Protein AF-A0A1V1P6T3-F1 (afdb_monomer_lite)

Structure (mmCIF, N/CA/C/O backbone):
data_AF-A0A1V1P6T3-F1
#
_entry.id   AF-A0A1V1P6T3-F1
#
loop_
_atom_site.group_PDB
_atom_site.id
_atom_site.type_symbol
_atom_site.label_atom_id
_atom_site.label_alt_id
_atom_site.label_comp_id
_atom_site.label_asym_id
_atom_site.label_entity_id
_atom_site.label_seq_id
_atom_site.pdbx_PDB_ins_code
_atom_site.Cartn_x
_atom_site.Cartn_y
_atom_site.Cartn_z
_atom_site.occupancy
_atom_site.B_iso_or_equiv
_atom_site.auth_seq_id
_atom_site.auth_comp_id
_atom_site.auth_asym_id
_atom_site.auth_atom_id
_a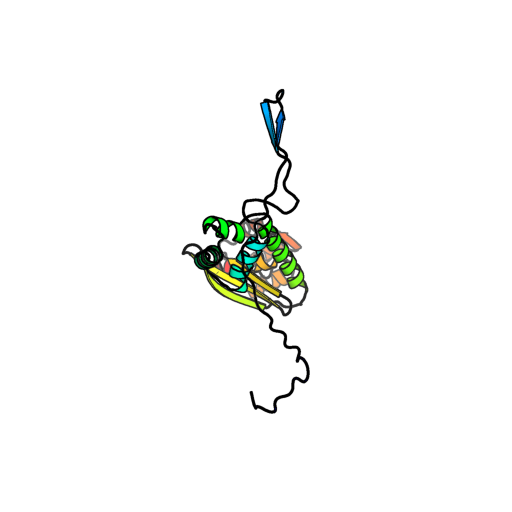tom_site.pdbx_PDB_model_num
ATOM 1 N N . MET A 1 1 ? -56.885 -8.316 15.234 1.00 77.00 1 MET A N 1
ATOM 2 C CA . MET A 1 1 ? -57.079 -9.577 14.488 1.00 77.00 1 MET A CA 1
ATOM 3 C C . MET A 1 1 ? -58.570 -9.850 14.390 1.00 77.00 1 MET A C 1
ATOM 5 O O . MET A 1 1 ? -59.298 -9.306 15.219 1.00 77.00 1 MET A O 1
ATOM 9 N N . PRO A 1 2 ? -59.026 -10.623 13.394 1.00 93.06 2 PRO A N 1
ATOM 10 C CA . PRO A 1 2 ? -60.386 -11.159 13.373 1.00 93.06 2 PRO A CA 1
ATOM 11 C C . PRO A 1 2 ? -60.723 -11.869 14.693 1.00 93.06 2 PRO A C 1
ATOM 13 O O . PRO A 1 2 ? -59.826 -12.407 15.344 1.00 93.06 2 PRO A O 1
ATOM 16 N N . ALA A 1 3 ? -61.988 -11.830 15.113 1.00 92.12 3 ALA A N 1
ATOM 17 C CA . ALA A 1 3 ? -62.416 -12.402 16.395 1.00 92.12 3 ALA A CA 1
ATOM 18 C C . ALA A 1 3 ? -62.347 -13.942 16.426 1.00 92.12 3 ALA A C 1
ATOM 20 O O . ALA A 1 3 ? -62.298 -14.533 17.498 1.00 92.12 3 ALA A O 1
ATOM 21 N N . ASP A 1 4 ? -62.326 -14.566 15.253 1.00 93.69 4 ASP A N 1
ATOM 22 C CA . ASP A 1 4 ? -62.206 -16.002 14.995 1.00 93.69 4 ASP A CA 1
ATOM 23 C C . ASP A 1 4 ? -60.754 -16.454 14.755 1.00 93.69 4 ASP A C 1
ATOM 25 O O . ASP A 1 4 ? -60.510 -17.603 14.393 1.00 93.69 4 ASP A O 1
ATOM 29 N N . ALA A 1 5 ? -59.771 -15.565 14.931 1.00 92.38 5 ALA A N 1
ATOM 30 C CA . ALA A 1 5 ? -58.372 -15.922 14.750 1.00 92.38 5 ALA A CA 1
ATOM 31 C C . ALA A 1 5 ? -57.899 -16.886 15.852 1.00 92.38 5 ALA A C 1
ATOM 33 O O . ALA A 1 5 ? -57.745 -16.500 17.012 1.00 92.38 5 ALA A O 1
ATOM 34 N N . GLU A 1 6 ? -57.603 -18.126 15.465 1.00 93.31 6 GLU A N 1
ATOM 35 C CA . GLU A 1 6 ? -57.012 -19.139 16.339 1.00 93.31 6 GLU A CA 1
ATOM 36 C C . GLU A 1 6 ? -55.484 -19.169 16.209 1.00 93.31 6 GLU A C 1
ATOM 38 O O . GLU A 1 6 ? -54.914 -19.079 15.117 1.00 93.31 6 GLU A O 1
ATOM 43 N N . PHE A 1 7 ? -54.798 -19.322 17.341 1.00 93.62 7 PHE A N 1
ATOM 44 C CA . PHE A 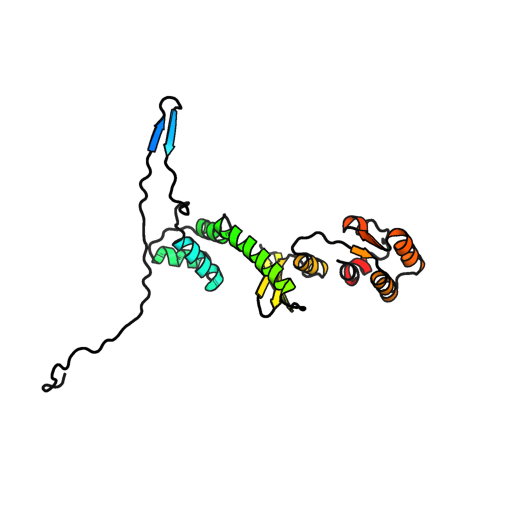1 7 ? -53.351 -19.502 17.361 1.00 93.62 7 PHE A CA 1
ATOM 45 C C . PHE A 1 7 ? -52.966 -20.831 16.688 1.00 93.62 7 PHE A C 1
ATOM 47 O O . PHE A 1 7 ? -53.381 -21.897 17.137 1.00 93.62 7 PHE A O 1
ATOM 54 N N . LYS A 1 8 ? -52.139 -20.774 15.633 1.00 94.69 8 LYS A N 1
ATOM 55 C CA . LYS A 1 8 ? -51.713 -21.948 14.842 1.00 94.69 8 LYS A CA 1
ATOM 56 C C . LYS A 1 8 ? -50.218 -22.280 14.925 1.00 94.69 8 LYS A C 1
ATOM 58 O O . LYS A 1 8 ? -49.721 -23.075 14.131 1.00 94.69 8 LYS A O 1
ATOM 63 N N . GLY A 1 9 ? -49.515 -21.690 15.889 1.00 94.44 9 GLY A N 1
ATOM 64 C CA . GLY A 1 9 ? -48.072 -21.835 16.063 1.00 94.44 9 GLY A CA 1
ATOM 65 C C . GLY A 1 9 ? -47.295 -20.589 15.647 1.00 94.44 9 GLY A C 1
ATOM 66 O O . GLY A 1 9 ? -47.860 -19.512 15.456 1.00 94.44 9 GLY A O 1
ATOM 67 N N . HIS A 1 10 ? -45.980 -20.745 15.533 1.00 94.69 10 HIS A N 1
ATOM 68 C CA . HIS A 1 10 ? -45.068 -19.676 15.145 1.00 94.69 10 HIS A CA 1
ATOM 69 C C . HIS A 1 10 ? -44.542 -19.915 13.733 1.00 94.69 10 HIS A C 1
ATOM 71 O O . HIS A 1 10 ? -44.289 -21.051 13.340 1.00 94.69 10 HIS A O 1
ATOM 77 N N . GLN A 1 11 ? -44.356 -18.829 12.990 1.00 95.06 11 GLN A N 1
ATOM 78 C CA . GLN A 1 11 ? -43.588 -18.834 11.756 1.00 95.06 11 GLN A CA 1
ATOM 79 C C . GLN A 1 11 ? -42.194 -18.293 12.068 1.00 95.06 11 GLN A C 1
ATOM 81 O O . GLN A 1 11 ? -42.067 -17.207 12.635 1.00 95.06 11 GLN A O 1
ATOM 86 N N . GLU A 1 12 ? -41.157 -19.043 11.706 1.00 95.12 12 GLU A N 1
ATOM 87 C CA . GLU A 1 12 ? -39.783 -18.560 11.809 1.00 95.12 12 GLU A CA 1
ATOM 88 C C . GLU A 1 12 ? -39.550 -17.426 10.803 1.00 95.12 12 GLU A C 1
ATOM 90 O O . GLU A 1 12 ? -39.915 -17.524 9.629 1.00 95.12 12 GLU A O 1
ATOM 95 N N . TYR A 1 13 ? -38.940 -16.341 11.272 1.00 95.81 13 TYR A N 1
ATOM 96 C CA . TYR A 1 13 ? -38.538 -15.211 10.446 1.00 95.81 13 TYR A CA 1
ATOM 97 C C . TYR A 1 13 ? -37.209 -14.673 10.973 1.00 95.81 13 TYR A C 1
ATOM 99 O O . TYR A 1 13 ? -37.108 -14.291 12.139 1.00 95.81 13 TYR A O 1
ATOM 107 N N . VAL A 1 14 ? -36.182 -14.681 10.124 1.00 96.31 14 VAL A N 1
ATOM 108 C CA . VAL A 1 14 ? -34.818 -14.281 10.490 1.00 96.31 14 VAL A CA 1
ATOM 109 C C . VAL A 1 14 ? -34.493 -12.947 9.830 1.00 96.31 14 VAL A C 1
ATOM 111 O O . VAL A 1 14 ? -34.656 -12.794 8.622 1.00 96.31 14 VAL A O 1
ATOM 114 N N . VAL A 1 15 ? -34.004 -11.995 10.626 1.00 96.88 15 VAL A N 1
ATOM 115 C CA . VAL A 1 15 ? -33.491 -10.698 10.161 1.00 96.88 15 VAL A CA 1
ATOM 116 C C . VAL A 1 15 ? -32.002 -10.624 10.477 1.00 96.88 15 VAL A C 1
ATOM 118 O O . VAL A 1 15 ? -31.588 -10.952 11.589 1.00 96.88 15 VAL A O 1
ATOM 121 N N . GLN A 1 16 ? -31.199 -10.205 9.499 1.00 97.19 16 GLN A N 1
ATOM 122 C CA . GLN A 1 16 ? -29.765 -9.987 9.663 1.00 97.19 16 GLN A CA 1
ATOM 123 C C . GLN A 1 16 ? -29.479 -8.490 9.807 1.00 97.19 16 GLN A C 1
ATOM 125 O O . GLN A 1 16 ? -29.804 -7.713 8.915 1.00 97.19 16 GLN A O 1
ATOM 130 N N . GLU A 1 17 ? -28.822 -8.112 10.903 1.00 96.94 17 GLU A N 1
ATOM 131 C CA . GLU A 1 17 ? -28.459 -6.730 11.240 1.00 96.94 17 GLU A CA 1
ATOM 132 C C . GLU A 1 17 ? -26.941 -6.578 11.425 1.00 96.94 17 GLU A C 1
ATOM 134 O O . GLU A 1 17 ? -26.221 -7.562 11.623 1.00 96.94 17 GLU A O 1
ATOM 139 N N . ILE A 1 18 ? -26.451 -5.335 11.403 1.00 94.00 18 ILE A N 1
ATOM 140 C CA . ILE A 1 18 ? -25.062 -4.990 11.735 1.00 94.00 18 ILE A CA 1
ATOM 141 C C . ILE A 1 18 ? -24.994 -4.294 13.097 1.00 94.00 18 ILE A C 1
ATOM 143 O O . ILE A 1 18 ? -25.714 -3.335 13.360 1.00 94.00 18 ILE A O 1
ATOM 147 N N . ILE A 1 19 ? -24.094 -4.756 13.968 1.00 93.88 19 ILE A N 1
ATOM 148 C CA . ILE A 1 19 ? -23.829 -4.122 15.264 1.00 93.88 19 ILE A CA 1
ATOM 149 C C . ILE A 1 19 ? -22.446 -3.485 15.213 1.00 93.88 19 ILE A C 1
ATOM 151 O O . ILE A 1 19 ? -21.442 -4.182 15.077 1.00 93.88 19 ILE A O 1
ATOM 155 N N . ILE A 1 20 ? -22.395 -2.164 15.376 1.00 92.19 20 ILE A N 1
ATOM 156 C CA . ILE A 1 20 ? -21.147 -1.410 15.485 1.00 92.19 20 ILE A CA 1
ATOM 157 C C . ILE A 1 20 ? -21.079 -0.823 16.891 1.00 92.19 20 ILE A C 1
ATOM 159 O O . ILE A 1 20 ? -21.890 0.022 17.262 1.00 92.19 20 ILE A O 1
ATOM 163 N N . LYS A 1 21 ? -20.127 -1.304 17.689 1.00 91.44 21 LYS A N 1
ATOM 164 C CA . LYS A 1 21 ? -19.892 -0.850 19.062 1.00 91.44 21 LYS A CA 1
ATOM 165 C C . LYS A 1 21 ? -18.414 -0.952 19.409 1.00 91.44 21 LYS A C 1
ATOM 167 O O . LYS A 1 21 ? -17.680 -1.726 18.794 1.00 91.44 21 LYS A O 1
ATOM 172 N N . THR A 1 22 ? -17.995 -0.204 20.417 1.00 92.75 22 THR A N 1
ATOM 173 C CA . THR A 1 22 ? -16.674 -0.365 21.025 1.00 92.75 22 THR A CA 1
ATOM 174 C C . THR A 1 22 ? -16.578 -1.669 21.808 1.00 92.75 22 THR A C 1
ATOM 176 O O . THR A 1 22 ? -17.547 -2.125 22.417 1.00 92.75 22 THR A O 1
ATOM 179 N N . ASP A 1 23 ? -15.380 -2.248 21.811 1.00 92.81 23 ASP A N 1
ATOM 180 C CA . ASP A 1 23 ? -15.015 -3.395 22.637 1.00 92.81 23 ASP A CA 1
ATOM 181 C C . ASP A 1 23 ? -13.629 -3.142 23.242 1.00 92.81 23 ASP A C 1
ATOM 183 O O . ASP A 1 23 ? -12.628 -3.063 22.528 1.00 92.81 23 ASP A O 1
ATOM 187 N N . ASN A 1 24 ? -13.587 -2.912 24.556 1.00 92.50 24 ASN A N 1
ATOM 188 C CA . ASN A 1 24 ? -12.382 -2.499 25.269 1.00 92.50 24 ASN A CA 1
ATOM 189 C C . ASN A 1 24 ? -11.885 -3.637 26.158 1.00 92.50 24 ASN A C 1
ATOM 191 O O . ASN A 1 24 ? -12.545 -4.013 27.126 1.00 92.50 24 ASN A O 1
ATOM 195 N N . VAL A 1 25 ? -10.675 -4.124 25.881 1.00 92.19 25 VAL A N 1
ATOM 196 C CA . VAL A 1 25 ? -10.018 -5.164 26.681 1.00 92.19 25 VAL A CA 1
ATOM 197 C C . VAL A 1 25 ? -8.949 -4.532 27.567 1.00 92.19 25 VAL A C 1
ATOM 199 O O . VAL A 1 25 ? -8.010 -3.900 27.081 1.00 92.19 25 VAL A O 1
ATOM 202 N N . LYS A 1 26 ? -9.076 -4.715 28.885 1.00 93.44 26 LYS A N 1
ATOM 203 C CA . LYS A 1 26 ? -8.084 -4.252 29.861 1.00 93.44 26 LYS A CA 1
ATOM 204 C C . LYS A 1 26 ? -7.056 -5.347 30.127 1.00 93.44 26 LYS A C 1
ATOM 206 O O . LYS A 1 26 ? -7.372 -6.351 30.756 1.00 93.44 26 LYS A O 1
ATOM 211 N N . TYR A 1 27 ? -5.817 -5.119 29.703 1.00 91.88 27 TYR A N 1
ATOM 212 C CA . TYR A 1 27 ? -4.695 -6.011 29.994 1.00 91.88 27 TYR A CA 1
ATOM 213 C C . TYR A 1 27 ? -4.026 -5.608 31.310 1.00 91.88 27 TYR A C 1
ATOM 215 O O . TYR A 1 27 ? -3.601 -4.463 31.475 1.00 91.88 27 TYR A O 1
ATOM 223 N N . LEU A 1 28 ? -3.927 -6.550 32.247 1.00 94.12 28 LEU A N 1
ATOM 224 C CA . LE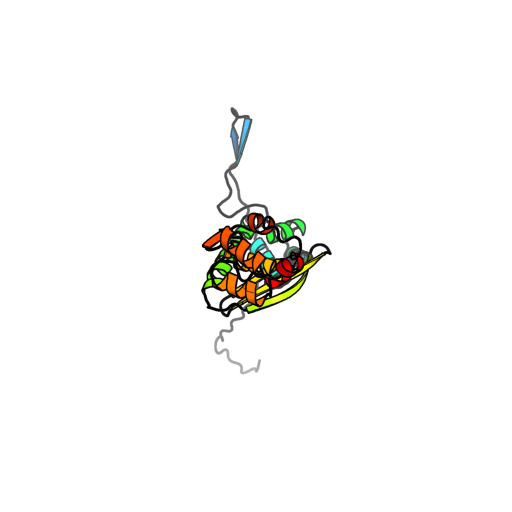U A 1 28 ? -3.136 -6.394 33.464 1.00 94.12 28 LEU A CA 1
ATOM 225 C C . LEU A 1 28 ? -1.761 -7.007 33.217 1.00 94.12 28 LEU A C 1
ATOM 227 O O . LEU A 1 28 ? -1.660 -8.176 32.856 1.00 94.12 28 LEU A O 1
ATOM 231 N N . ARG A 1 29 ? -0.714 -6.200 33.377 1.00 94.19 29 ARG A N 1
ATOM 232 C CA . ARG A 1 29 ? 0.674 -6.614 33.166 1.00 94.19 29 ARG A CA 1
ATOM 233 C C . ARG A 1 29 ? 1.369 -6.687 34.512 1.00 94.19 29 ARG A C 1
ATOM 235 O O . ARG A 1 29 ? 1.210 -5.783 35.332 1.00 94.19 29 ARG A O 1
ATOM 242 N N . GLU A 1 30 ? 2.140 -7.743 34.722 1.00 95.50 30 GLU A N 1
ATOM 243 C CA . GLU A 1 30 ? 2.983 -7.852 35.905 1.00 95.50 30 GLU A CA 1
ATOM 244 C C . GLU A 1 30 ? 4.099 -6.806 35.833 1.00 95.50 30 GLU A C 1
ATOM 246 O O . GLU A 1 30 ? 4.706 -6.582 34.780 1.00 95.50 30 GLU A O 1
ATOM 251 N N . VAL A 1 31 ? 4.333 -6.132 36.957 1.00 96.56 31 VAL A N 1
ATOM 252 C CA . VAL A 1 31 ? 5.341 -5.083 37.100 1.00 96.56 31 VAL A CA 1
ATOM 253 C C . VAL A 1 31 ? 6.268 -5.483 38.236 1.00 96.56 31 VAL A C 1
ATOM 255 O O . VAL A 1 31 ? 5.829 -5.642 39.373 1.00 96.56 31 VAL A O 1
ATOM 258 N N . TYR A 1 32 ? 7.553 -5.615 37.931 1.00 96.06 32 TYR A N 1
ATOM 259 C CA . TYR A 1 32 ? 8.587 -5.998 38.882 1.00 96.06 32 TYR A CA 1
ATOM 260 C C . TYR A 1 32 ? 9.593 -4.867 39.047 1.00 96.06 32 TYR A C 1
ATOM 262 O O . TYR A 1 32 ? 10.061 -4.291 38.067 1.00 96.06 32 TYR A O 1
ATOM 270 N N . TRP A 1 33 ? 9.965 -4.560 40.286 1.00 96.69 33 TRP A N 1
ATOM 271 C CA . TRP A 1 33 ? 11.044 -3.622 40.585 1.00 96.69 33 TRP A CA 1
ATOM 272 C C . TRP A 1 33 ? 12.314 -4.382 40.968 1.00 96.69 33 TRP A C 1
ATOM 274 O O . TRP A 1 33 ? 12.302 -5.186 41.899 1.00 96.69 33 TRP A O 1
ATOM 284 N N . SER A 1 34 ? 13.422 -4.100 40.284 1.00 96.56 34 SER A N 1
ATOM 285 C CA . SER A 1 34 ? 14.749 -4.592 40.652 1.00 96.56 34 SER A CA 1
ATOM 286 C C . SER A 1 34 ? 15.476 -3.542 41.487 1.00 96.56 34 SER A C 1
ATOM 288 O O . SER A 1 34 ? 15.881 -2.495 40.978 1.00 96.56 34 SER A O 1
ATOM 290 N N . TYR A 1 35 ? 15.664 -3.822 42.780 1.00 95.62 35 TYR A N 1
ATOM 291 C CA . TYR A 1 35 ? 16.394 -2.937 43.695 1.00 95.62 35 TYR A CA 1
ATOM 292 C C . TYR A 1 35 ? 17.883 -2.820 43.350 1.00 95.62 35 TYR A C 1
ATOM 294 O O . TYR A 1 35 ? 18.453 -1.738 43.487 1.00 95.62 35 TYR A O 1
ATOM 302 N N . SER A 1 36 ? 18.505 -3.911 42.897 1.00 96.25 36 SER A N 1
ATOM 303 C CA . SER A 1 36 ? 19.919 -3.936 42.508 1.00 96.25 36 SER A CA 1
ATOM 304 C C . SER A 1 36 ? 20.168 -3.128 41.237 1.00 96.25 36 SER A C 1
ATOM 306 O O . SER A 1 36 ? 21.124 -2.359 41.176 1.00 96.25 36 SER A O 1
ATOM 308 N N . GLU A 1 37 ? 19.285 -3.254 40.244 1.00 95.75 37 GLU A N 1
ATOM 309 C CA . GLU A 1 37 ? 19.422 -2.553 38.962 1.00 95.75 37 GLU A CA 1
ATOM 310 C C . GLU A 1 37 ? 18.777 -1.163 38.952 1.00 95.75 37 GLU A C 1
ATOM 312 O O . GLU A 1 37 ? 19.004 -0.392 38.020 1.00 95.75 37 GLU A O 1
ATOM 317 N N . LYS A 1 38 ? 17.990 -0.826 39.984 1.00 95.94 38 LYS A N 1
ATOM 318 C CA . LYS A 1 38 ? 17.185 0.403 40.079 1.00 95.94 38 LYS A CA 1
ATOM 319 C C . LYS A 1 38 ? 16.285 0.598 38.850 1.00 95.94 38 LYS A C 1
ATOM 321 O O . LYS A 1 38 ? 16.198 1.700 38.304 1.00 95.94 38 LYS A O 1
ATOM 326 N N . LYS A 1 39 ? 15.644 -0.485 38.397 1.00 97.56 39 LYS A N 1
ATOM 327 C CA . LYS A 1 39 ? 14.822 -0.527 37.177 1.00 97.56 39 LYS A CA 1
ATOM 328 C C . LYS A 1 39 ? 13.514 -1.285 37.379 1.00 97.56 39 LYS A C 1
ATOM 330 O O . LYS A 1 39 ? 13.456 -2.255 38.132 1.00 97.56 39 LYS A O 1
ATOM 335 N N . THR A 1 40 ? 12.494 -0.863 36.635 1.00 96.88 40 THR A N 1
ATOM 336 C CA . THR A 1 40 ? 11.200 -1.545 36.527 1.00 96.88 40 THR A CA 1
ATOM 337 C C . THR A 1 40 ? 11.176 -2.431 35.284 1.00 96.88 40 THR A C 1
ATOM 339 O O . THR A 1 40 ? 11.472 -1.957 34.189 1.00 96.88 40 THR A O 1
ATOM 342 N N . TYR A 1 41 ? 10.757 -3.682 35.442 1.00 96.19 41 TYR A N 1
ATOM 343 C CA . TYR A 1 41 ? 10.461 -4.620 34.362 1.00 96.19 41 TYR A CA 1
ATOM 344 C C . TYR A 1 41 ? 8.953 -4.781 34.266 1.00 96.19 41 TYR A C 1
ATOM 346 O O . TYR A 1 41 ? 8.275 -4.934 35.281 1.00 96.19 41 TYR A O 1
ATOM 354 N N . ILE A 1 42 ? 8.424 -4.734 33.050 1.00 95.62 42 ILE A N 1
ATOM 355 C CA . ILE A 1 42 ? 6.994 -4.878 32.795 1.00 95.62 42 ILE A CA 1
ATOM 356 C C . ILE A 1 42 ? 6.831 -6.034 31.818 1.00 95.62 42 ILE A C 1
ATOM 358 O O . ILE A 1 42 ? 7.423 -5.991 30.742 1.00 95.62 42 ILE A O 1
ATOM 362 N N . ALA A 1 43 ? 6.034 -7.038 32.187 1.00 94.31 43 ALA A N 1
ATOM 363 C CA . ALA A 1 43 ? 5.765 -8.204 31.346 1.00 94.31 43 ALA A CA 1
ATOM 364 C C . ALA A 1 43 ? 5.229 -7.790 29.968 1.00 94.31 43 ALA A C 1
ATOM 366 O O . ALA A 1 43 ? 4.501 -6.801 29.864 1.00 94.31 43 ALA A O 1
ATOM 367 N N . ASP A 1 44 ? 5.572 -8.519 28.911 1.00 92.06 44 ASP A N 1
ATOM 368 C CA . ASP A 1 44 ? 5.143 -8.189 27.551 1.00 92.06 44 ASP A CA 1
ATOM 369 C C . ASP A 1 44 ? 3.624 -8.324 27.358 1.00 92.06 44 ASP A C 1
ATOM 371 O O . ASP A 1 44 ? 2.920 -8.994 28.114 1.00 92.06 44 ASP A O 1
ATOM 375 N N . LEU A 1 45 ? 3.100 -7.640 26.339 1.00 90.62 45 LEU A N 1
ATOM 376 C CA . LEU A 1 45 ? 1.723 -7.847 25.889 1.00 90.62 45 LEU A CA 1
ATOM 377 C C . LEU A 1 45 ? 1.621 -9.148 25.072 1.00 90.62 45 LEU A C 1
ATOM 379 O O . LEU A 1 45 ? 2.619 -9.576 24.487 1.00 90.62 45 LEU A O 1
ATOM 383 N N . PRO A 1 46 ? 0.423 -9.761 24.972 1.00 88.44 46 PRO A N 1
ATOM 384 C CA . PRO A 1 46 ? 0.202 -10.880 24.065 1.00 88.44 46 PRO A CA 1
ATOM 385 C C . PRO A 1 46 ? 0.611 -10.549 22.625 1.00 88.44 46 PRO A C 1
ATOM 387 O O . PRO A 1 46 ? 0.499 -9.405 22.173 1.00 88.44 46 PRO A O 1
ATOM 390 N N . VAL A 1 47 ? 1.043 -11.574 21.887 1.00 85.31 47 VAL A N 1
ATOM 391 C CA . VAL A 1 47 ? 1.440 -11.443 20.479 1.00 85.31 47 VAL A CA 1
ATOM 392 C C . VAL A 1 47 ? 0.310 -10.796 19.668 1.00 85.31 47 VAL A C 1
ATOM 394 O O . VAL A 1 47 ? -0.854 -11.166 19.798 1.00 85.31 47 VAL A O 1
ATOM 397 N N . GLY A 1 48 ? 0.659 -9.810 18.839 1.00 80.31 48 GLY A N 1
ATOM 398 C CA . GLY A 1 48 ? -0.291 -9.063 18.006 1.00 80.31 48 GLY A CA 1
ATOM 399 C C . GLY A 1 48 ? -0.936 -7.848 18.685 1.00 80.31 48 GLY A C 1
ATOM 400 O O . GLY A 1 48 ? -1.539 -7.025 17.997 1.00 80.31 48 GLY A O 1
ATOM 401 N N . ILE A 1 49 ? -0.772 -7.666 20.001 1.00 85.69 49 ILE A N 1
ATOM 402 C CA . ILE A 1 49 ? -1.271 -6.483 20.714 1.00 85.69 49 ILE A CA 1
ATOM 403 C C . ILE A 1 49 ? -0.153 -5.447 20.834 1.00 85.69 49 ILE A C 1
ATOM 405 O O . ILE A 1 49 ? 0.799 -5.607 21.598 1.00 85.69 49 ILE A O 1
ATOM 409 N N . LYS A 1 50 ? -0.271 -4.358 20.070 1.00 83.25 50 LYS A N 1
ATOM 410 C CA . LYS A 1 50 ? 0.685 -3.244 20.068 1.00 83.25 50 LYS A CA 1
ATOM 411 C C . LYS A 1 50 ? -0.051 -1.907 20.015 1.00 83.25 50 LYS A C 1
ATOM 413 O O . LYS A 1 50 ? -0.924 -1.714 19.171 1.00 83.25 50 LYS A O 1
ATOM 418 N N . GLY A 1 51 ? 0.379 -0.963 20.850 1.00 86.19 51 GLY A N 1
ATOM 419 C CA . GLY A 1 51 ? -0.179 0.390 20.900 1.00 86.19 51 GLY A CA 1
ATOM 420 C C . GLY A 1 51 ? -1.558 0.465 21.562 1.00 86.19 51 GLY A C 1
ATOM 421 O O . GLY A 1 51 ? -1.962 -0.435 22.290 1.00 86.19 51 GLY A O 1
ATOM 422 N N . GLU A 1 52 ? -2.254 1.576 21.321 1.00 89.94 52 GLU A N 1
ATOM 423 C CA . GLU A 1 52 ? -3.539 1.911 21.959 1.00 89.94 52 GLU A CA 1
ATOM 424 C C . GLU A 1 52 ? -4.752 1.328 21.218 1.00 89.94 52 GLU A C 1
ATOM 426 O O . GLU A 1 52 ? -5.796 1.096 21.821 1.00 89.94 52 GLU A O 1
ATOM 431 N N . PHE A 1 53 ? -4.615 1.074 19.912 1.00 92.00 53 PHE A N 1
ATOM 432 C CA . PHE A 1 53 ? -5.695 0.595 19.049 1.00 92.00 53 PHE A CA 1
ATOM 433 C C . PHE A 1 53 ? -5.401 -0.821 18.558 1.00 92.00 53 PHE A C 1
ATOM 435 O O . PHE A 1 53 ? -4.388 -1.068 17.899 1.00 92.00 53 PHE A O 1
ATOM 442 N N . GLY A 1 54 ? -6.311 -1.743 18.875 1.00 90.75 54 GLY A N 1
ATOM 443 C CA . GLY A 1 54 ? -6.210 -3.148 18.489 1.00 90.75 54 GLY A CA 1
ATOM 444 C C . GLY A 1 54 ? -6.398 -3.398 16.984 1.00 90.75 54 GLY A C 1
ATOM 445 O O . GLY A 1 54 ? -6.782 -2.491 16.237 1.00 90.75 54 GLY A O 1
ATOM 446 N N . PRO A 1 55 ? -6.178 -4.647 16.530 1.00 89.56 55 PRO A N 1
ATOM 447 C CA . PRO A 1 55 ? -6.215 -5.016 15.113 1.00 89.56 55 PRO A CA 1
ATOM 448 C C . PRO A 1 55 ? -7.552 -4.685 14.439 1.00 89.56 55 PRO A C 1
ATOM 450 O O . PRO A 1 55 ? -7.549 -4.184 13.322 1.00 89.56 55 PRO A O 1
ATOM 453 N N . GLY A 1 56 ? -8.686 -4.846 15.131 1.00 91.88 56 GLY A N 1
ATOM 454 C CA . GLY A 1 56 ? -10.004 -4.529 14.567 1.00 91.88 56 GLY A CA 1
ATOM 455 C C . GLY A 1 56 ? -10.151 -3.067 14.130 1.00 91.88 56 GLY A C 1
ATOM 456 O O . GLY A 1 56 ? -10.672 -2.800 13.049 1.00 91.88 56 GLY A O 1
ATOM 457 N N . ILE A 1 57 ? -9.630 -2.116 14.916 1.00 93.94 57 ILE A N 1
ATOM 458 C CA . ILE A 1 57 ? -9.663 -0.688 14.556 1.00 93.94 57 ILE A CA 1
ATOM 459 C C . ILE A 1 57 ? -8.749 -0.410 13.368 1.00 93.94 57 ILE A C 1
ATOM 461 O O . ILE A 1 57 ? -9.136 0.312 12.450 1.00 93.94 57 ILE A O 1
ATOM 465 N N . LYS A 1 58 ? -7.558 -1.016 13.355 1.00 93.00 58 LYS A N 1
ATOM 466 C CA . LYS A 1 58 ? -6.606 -0.861 12.254 1.00 93.00 58 LYS A CA 1
ATOM 467 C C . LYS A 1 58 ? -7.173 -1.399 10.941 1.00 93.00 58 LYS A C 1
ATOM 469 O O . LYS A 1 58 ? -7.201 -0.671 9.953 1.00 93.00 58 LYS A O 1
ATOM 474 N N . SER A 1 59 ? -7.702 -2.622 10.947 1.00 92.62 59 SER A N 1
ATOM 475 C CA . SER A 1 59 ? -8.344 -3.235 9.780 1.00 92.62 59 SER A CA 1
ATOM 476 C C . SER A 1 59 ? -9.552 -2.425 9.312 1.00 92.62 59 SER A C 1
ATOM 478 O O . SER A 1 59 ? -9.701 -2.185 8.118 1.00 92.62 59 SER A O 1
ATOM 480 N N . MET A 1 60 ? -10.383 -1.934 10.236 1.00 95.31 60 MET A N 1
ATOM 481 C CA . MET A 1 60 ? -11.530 -1.090 9.897 1.00 95.31 60 MET A CA 1
ATOM 482 C C . MET A 1 60 ? -11.100 0.237 9.251 1.00 95.31 60 MET A C 1
ATOM 484 O O . MET A 1 60 ? -11.723 0.676 8.285 1.00 95.31 60 MET A O 1
ATOM 488 N N . ALA A 1 61 ? -10.018 0.862 9.730 1.00 95.62 61 ALA A N 1
ATOM 489 C CA . ALA A 1 61 ? -9.461 2.066 9.111 1.00 95.62 61 ALA A CA 1
ATOM 490 C C . ALA A 1 61 ? -8.958 1.785 7.684 1.00 95.62 61 ALA A C 1
ATOM 492 O O . ALA A 1 61 ? -9.251 2.555 6.769 1.00 95.62 61 ALA A O 1
ATOM 493 N N . MET A 1 62 ? -8.259 0.662 7.476 1.00 94.69 62 MET A N 1
ATOM 494 C CA . MET A 1 62 ? -7.791 0.243 6.149 1.00 94.69 62 MET A CA 1
ATOM 495 C C . MET A 1 62 ? -8.951 -0.034 5.187 1.00 94.69 62 MET A C 1
ATOM 497 O O . MET A 1 62 ? -8.928 0.456 4.060 1.00 94.69 62 MET A O 1
ATOM 501 N N . ILE A 1 63 ? -9.989 -0.760 5.622 1.00 95.56 63 ILE A N 1
ATOM 502 C CA . ILE A 1 63 ? -11.182 -1.038 4.804 1.00 95.56 63 ILE A CA 1
ATOM 503 C C . ILE A 1 63 ? -11.866 0.270 4.413 1.00 95.56 63 ILE A C 1
ATOM 505 O O . ILE A 1 63 ? -12.109 0.508 3.231 1.00 95.56 63 ILE A O 1
ATOM 509 N N . GLN A 1 64 ? -12.130 1.156 5.376 1.00 96.69 64 GLN A N 1
ATOM 510 C CA . GLN A 1 64 ? -12.771 2.432 5.067 1.00 96.69 64 GLN A CA 1
ATOM 511 C C . GLN A 1 64 ? -11.936 3.271 4.095 1.00 96.69 64 GLN A C 1
ATOM 513 O O . GLN A 1 64 ? -12.490 3.906 3.196 1.00 96.69 64 GLN A O 1
ATOM 518 N N . LYS A 1 65 ? -10.606 3.254 4.236 1.00 96.19 65 LYS A N 1
ATOM 519 C CA . LYS A 1 65 ? -9.726 4.004 3.345 1.00 96.19 65 LYS A CA 1
ATOM 520 C C . LYS A 1 65 ? -9.673 3.420 1.937 1.00 96.19 65 LYS A C 1
ATOM 522 O O . LYS A 1 65 ? -9.808 4.168 0.973 1.00 96.19 65 LYS A O 1
ATOM 527 N N . HIS A 1 66 ? -9.426 2.121 1.819 1.00 92.44 66 HIS A N 1
ATOM 528 C CA . HIS A 1 66 ? -9.054 1.491 0.553 1.00 92.44 66 HIS A CA 1
ATOM 529 C C . HIS A 1 66 ? -10.233 0.847 -0.176 1.00 92.44 66 HIS A C 1
ATOM 531 O O . HIS A 1 66 ? -10.260 0.873 -1.401 1.00 92.44 66 HIS A O 1
ATOM 537 N N . VAL A 1 67 ? -11.220 0.317 0.553 1.00 94.50 67 VAL A N 1
ATOM 538 C CA . VAL A 1 67 ? -12.424 -0.299 -0.030 1.00 94.50 67 VAL A CA 1
ATOM 539 C C . VAL A 1 67 ? -13.542 0.732 -0.159 1.00 94.50 67 VAL A C 1
ATOM 541 O O . VAL A 1 67 ? -14.149 0.856 -1.218 1.00 94.50 67 VAL A O 1
ATOM 544 N N . CYS A 1 68 ? -13.790 1.516 0.894 1.00 96.81 68 CYS A N 1
ATOM 545 C CA . CYS A 1 68 ? -14.879 2.502 0.902 1.00 96.81 68 CYS A CA 1
ATOM 546 C C . CYS A 1 68 ? -14.458 3.891 0.392 1.00 96.81 68 CYS A C 1
ATOM 548 O O . CYS A 1 68 ? -15.295 4.788 0.309 1.00 96.81 68 CYS A O 1
ATOM 550 N N . ASN A 1 69 ? -13.175 4.083 0.061 1.00 96.00 69 ASN A N 1
ATOM 551 C CA . ASN A 1 69 ? -12.613 5.333 -0.459 1.00 96.00 69 ASN A CA 1
ATOM 552 C C . ASN A 1 69 ? -12.895 6.574 0.421 1.00 96.00 69 ASN A C 1
ATOM 554 O O . ASN A 1 69 ? -13.114 7.680 -0.077 1.00 96.00 69 ASN A O 1
ATOM 558 N N . MET A 1 70 ? -12.908 6.403 1.746 1.00 97.50 70 MET A N 1
ATOM 559 C CA . MET A 1 70 ? -13.176 7.493 2.685 1.00 97.50 70 MET A CA 1
ATOM 560 C C . MET A 1 70 ? -11.929 8.360 2.927 1.00 97.50 70 MET A C 1
ATOM 562 O O . MET A 1 70 ? -10.778 7.910 2.860 1.00 97.50 70 MET A O 1
ATOM 566 N N . SER A 1 71 ? -12.149 9.644 3.217 1.00 96.94 71 SER A N 1
ATOM 567 C CA . SER A 1 71 ? -11.085 10.550 3.661 1.00 96.94 71 SER A CA 1
ATOM 568 C C . SER A 1 71 ? -10.737 10.293 5.132 1.00 96.94 71 SER A C 1
ATOM 570 O O . SER A 1 71 ? -11.594 9.875 5.907 1.00 96.94 71 SER A O 1
ATOM 572 N N . GLU A 1 72 ? -9.494 10.568 5.544 1.00 97.50 72 GLU A N 1
ATOM 573 C CA . GLU A 1 72 ? -9.072 10.373 6.944 1.00 97.50 72 GLU A CA 1
ATOM 574 C C . GLU A 1 72 ? -9.958 11.123 7.962 1.00 97.50 72 GLU A C 1
ATOM 576 O O . GLU A 1 72 ? -10.325 10.503 8.960 1.00 97.50 72 GLU A O 1
ATOM 581 N N . PRO A 1 73 ? -10.413 12.372 7.709 1.00 97.88 73 PRO A N 1
ATOM 582 C CA . PRO A 1 73 ? -11.363 13.042 8.601 1.00 97.88 73 PRO A CA 1
ATOM 583 C C . PRO A 1 73 ? -12.709 12.320 8.724 1.00 97.88 73 PRO A C 1
ATOM 585 O O . PRO A 1 73 ? -13.308 12.316 9.792 1.00 97.88 73 PRO A O 1
ATOM 588 N N . LYS A 1 74 ? -13.199 11.684 7.650 1.00 98.06 74 LYS A N 1
ATOM 589 C CA . LYS A 1 74 ? -14.455 10.921 7.701 1.00 98.06 74 LYS A CA 1
ATOM 590 C C . LYS A 1 74 ? -14.305 9.592 8.433 1.00 98.06 74 LYS A C 1
ATOM 592 O O . LYS A 1 74 ? -15.237 9.173 9.111 1.00 98.06 74 LYS A O 1
ATOM 597 N N . ILE A 1 75 ? -13.132 8.973 8.342 1.00 98.12 75 ILE A N 1
ATOM 598 C CA . ILE A 1 75 ? -12.786 7.787 9.133 1.00 98.12 75 ILE A CA 1
ATOM 599 C C . ILE A 1 75 ? -12.718 8.153 10.624 1.00 98.12 75 ILE A C 1
ATOM 601 O O . ILE A 1 75 ? -13.248 7.430 11.464 1.00 98.12 75 ILE A O 1
ATOM 605 N N . GLU A 1 76 ? -12.108 9.294 10.957 1.00 98.12 76 GLU A N 1
ATOM 606 C CA . GLU A 1 76 ? -12.088 9.829 12.323 1.00 98.12 76 GLU A CA 1
ATOM 607 C C . GLU A 1 76 ? -13.502 10.102 12.848 1.00 98.12 76 GLU A C 1
ATOM 609 O O . GLU A 1 76 ? -13.853 9.623 13.924 1.00 98.12 76 GLU A O 1
ATOM 614 N N . GLU A 1 77 ? -14.328 10.815 12.077 1.00 97.69 77 GLU A N 1
ATOM 615 C CA . GLU A 1 77 ? -15.724 11.112 12.420 1.00 97.69 77 GLU A CA 1
ATOM 616 C C . GLU A 1 77 ? -16.528 9.829 12.676 1.00 97.69 77 GLU A C 1
ATOM 618 O O . GLU A 1 77 ? -17.256 9.736 13.665 1.00 97.69 77 GLU A O 1
ATOM 623 N N . PHE A 1 78 ? -16.361 8.806 11.829 1.00 96.75 78 PHE A N 1
ATOM 624 C CA . PHE A 1 78 ? -16.975 7.496 12.039 1.00 96.75 78 PHE A CA 1
ATOM 625 C C . PHE A 1 78 ? -16.555 6.884 13.379 1.00 96.75 78 PHE A C 1
ATOM 627 O O . PHE A 1 78 ? -17.414 6.477 14.161 1.00 96.75 78 PHE A O 1
ATOM 634 N N . PHE A 1 79 ? -15.252 6.847 13.669 1.00 97.12 79 PHE A N 1
ATOM 635 C CA . PHE A 1 79 ? -14.743 6.286 14.918 1.00 97.12 79 PHE A CA 1
ATOM 636 C C . PHE A 1 79 ? -15.261 7.043 16.147 1.00 97.12 79 PHE A C 1
ATOM 638 O O . PHE A 1 79 ? -15.707 6.412 17.106 1.00 97.12 79 PHE A O 1
ATOM 645 N N . GLN A 1 80 ? -15.300 8.374 16.100 1.00 95.88 80 GLN A N 1
ATOM 646 C CA . GLN A 1 80 ? -15.838 9.191 17.189 1.00 95.88 80 GLN A CA 1
ATOM 647 C C . GLN A 1 80 ? -17.324 8.905 17.445 1.00 95.88 80 GLN A C 1
ATOM 649 O O . GLN A 1 80 ? -17.719 8.741 18.600 1.00 95.88 80 GLN A O 1
ATOM 654 N N . ASN A 1 81 ? -18.130 8.761 16.389 1.00 95.69 81 ASN A N 1
ATOM 655 C CA . ASN A 1 81 ? -19.563 8.458 16.502 1.00 95.69 81 ASN A CA 1
ATOM 656 C C . ASN A 1 81 ? -19.855 7.103 17.159 1.00 95.69 81 ASN A C 1
ATOM 658 O O . ASN A 1 81 ? -20.926 6.918 17.732 1.00 95.69 81 ASN A O 1
ATOM 662 N N . VAL A 1 82 ? -18.907 6.166 17.112 1.00 94.81 82 VAL A N 1
ATOM 663 C CA . VAL A 1 82 ? -19.035 4.854 17.766 1.00 94.81 82 VAL A CA 1
ATOM 664 C C . VAL A 1 82 ? -18.292 4.782 19.105 1.00 94.81 82 VAL A C 1
ATOM 666 O O . VAL A 1 82 ? -18.189 3.708 19.692 1.00 94.81 82 VAL A O 1
ATOM 669 N N . GLY A 1 83 ? -17.799 5.918 19.617 1.00 95.19 83 GLY A N 1
ATOM 670 C CA . GLY A 1 83 ? -17.144 6.032 20.924 1.00 95.19 83 GLY A CA 1
ATOM 671 C C . GLY A 1 83 ? -15.644 5.718 20.928 1.00 95.19 83 GLY A C 1
ATOM 672 O O . GLY A 1 83 ? -15.089 5.418 21.985 1.00 95.19 83 GLY A O 1
ATOM 673 N N . ILE A 1 84 ? -14.980 5.758 19.769 1.00 96.56 84 ILE A N 1
ATOM 674 C CA . ILE A 1 84 ? -13.533 5.552 19.624 1.00 96.56 84 ILE A CA 1
ATOM 675 C C . ILE A 1 84 ? -12.851 6.908 19.438 1.00 96.56 84 ILE A C 1
ATOM 677 O O . ILE A 1 84 ? -12.994 7.568 18.410 1.00 96.56 84 ILE A O 1
ATOM 681 N N . TYR A 1 85 ? -12.051 7.302 20.425 1.00 94.56 85 TYR A N 1
ATOM 682 C CA . TYR A 1 85 ? -11.297 8.554 20.397 1.00 94.56 85 TYR A CA 1
ATOM 683 C C . TYR A 1 85 ? -9.923 8.334 19.770 1.00 94.56 85 TYR A C 1
ATOM 685 O O . TYR A 1 85 ? -8.972 7.955 20.446 1.00 94.56 85 TYR A O 1
ATOM 693 N N . ILE A 1 86 ? -9.823 8.566 18.466 1.00 95.19 86 ILE A N 1
ATOM 694 C CA . ILE A 1 86 ? -8.588 8.454 17.689 1.00 95.19 86 ILE A CA 1
ATOM 695 C C . ILE A 1 86 ? -8.318 9.776 16.970 1.00 95.19 86 ILE A C 1
ATOM 697 O O . ILE A 1 86 ? -9.255 10.468 16.593 1.00 95.19 86 ILE A O 1
ATOM 701 N N . SER A 1 87 ? -7.044 10.133 16.795 1.00 95.06 87 SER A N 1
ATOM 702 C CA . SER A 1 87 ? -6.655 11.322 16.026 1.00 95.06 87 SER A CA 1
ATOM 703 C C . SER A 1 87 ? -6.386 10.989 14.559 1.00 95.06 87 SER A C 1
ATOM 705 O O . SER A 1 87 ? -5.895 9.896 14.252 1.00 95.06 87 SER A O 1
ATOM 707 N N . GLN A 1 88 ? -6.575 11.964 13.664 1.00 95.50 88 GLN A N 1
ATOM 708 C CA . GLN A 1 88 ? -6.173 11.840 12.250 1.00 95.50 88 GLN A CA 1
ATOM 709 C C . GLN A 1 88 ? -4.711 11.417 12.087 1.00 95.50 88 GLN A C 1
ATOM 711 O O . GLN A 1 88 ? -4.407 10.533 11.297 1.00 95.50 88 GLN A O 1
ATOM 716 N N . SER A 1 89 ? -3.795 11.961 12.894 1.00 95.06 89 SER A N 1
ATOM 717 C CA . SER A 1 89 ? -2.378 11.576 12.857 1.00 95.06 89 SER A CA 1
ATOM 718 C C . SER A 1 89 ? -2.159 10.090 13.163 1.00 95.06 89 SER A C 1
ATOM 720 O O . SER A 1 89 ? -1.262 9.460 12.600 1.00 95.06 89 SER A O 1
ATOM 722 N N . THR A 1 90 ? -2.956 9.503 14.061 1.00 94.62 90 THR A N 1
ATOM 723 C CA . THR A 1 90 ? -2.910 8.060 14.325 1.00 94.62 90 THR A CA 1
ATOM 724 C C . THR A 1 90 ? -3.501 7.260 13.170 1.00 94.62 90 THR A C 1
ATOM 726 O O . THR A 1 90 ? -2.877 6.281 12.770 1.00 94.62 90 THR A O 1
ATOM 729 N N . ILE A 1 91 ? -4.620 7.696 12.585 1.00 95.94 91 ILE A N 1
ATOM 730 C CA . ILE A 1 91 ? -5.197 7.069 11.383 1.00 95.94 91 ILE A CA 1
ATOM 731 C C . ILE A 1 91 ? -4.181 7.082 10.235 1.00 95.94 91 ILE A C 1
ATOM 733 O O . ILE A 1 91 ? -3.881 6.034 9.675 1.00 95.94 91 ILE A O 1
ATOM 737 N N . SER A 1 92 ? -3.567 8.230 9.949 1.00 95.44 92 SER A N 1
ATOM 738 C CA . SER A 1 92 ? -2.538 8.364 8.917 1.00 95.44 92 SER A CA 1
ATOM 739 C C . SER A 1 92 ? -1.376 7.393 9.139 1.00 95.44 92 SER A C 1
ATOM 741 O O . SER A 1 92 ? -0.930 6.725 8.208 1.00 95.44 92 SER A O 1
ATOM 743 N N . ARG A 1 93 ? -0.909 7.247 10.389 1.00 93.19 93 ARG 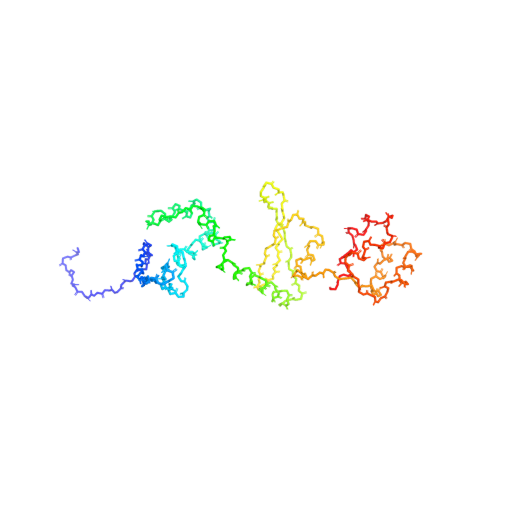A N 1
ATOM 744 C CA . ARG A 1 93 ? 0.128 6.262 10.737 1.00 93.19 93 ARG A CA 1
ATOM 745 C C . ARG A 1 93 ? -0.329 4.832 10.481 1.00 93.19 93 ARG A C 1
ATOM 747 O O . ARG A 1 93 ? 0.437 4.101 9.877 1.00 93.19 93 ARG A O 1
ATOM 754 N N . ILE A 1 94 ? -1.544 4.456 10.883 1.00 92.88 94 ILE A N 1
ATOM 755 C CA . ILE A 1 94 ? -2.109 3.122 10.611 1.00 92.88 94 ILE A CA 1
ATOM 756 C C . ILE A 1 94 ? -2.137 2.832 9.103 1.00 92.88 94 ILE A C 1
ATOM 758 O O . ILE A 1 94 ? -1.859 1.711 8.696 1.00 92.88 94 ILE A O 1
ATOM 762 N N . LEU A 1 95 ? -2.458 3.834 8.282 1.00 94.06 95 LEU A N 1
ATOM 763 C CA . LEU A 1 95 ? -2.602 3.681 6.832 1.00 94.06 95 LEU A CA 1
ATOM 764 C C . LEU A 1 95 ? -1.275 3.699 6.061 1.00 94.06 95 LEU A C 1
ATOM 766 O O . LEU A 1 95 ? -1.243 3.287 4.906 1.00 94.06 95 LEU A O 1
ATOM 770 N N . THR A 1 96 ? -0.199 4.236 6.644 1.00 91.62 96 THR A N 1
ATOM 771 C CA . THR A 1 96 ? 1.035 4.534 5.890 1.00 91.62 96 THR A CA 1
ATOM 772 C C . THR A 1 96 ? 2.321 4.032 6.533 1.00 91.62 96 THR A C 1
ATOM 774 O O . THR A 1 96 ? 3.369 4.096 5.894 1.00 91.62 96 THR A O 1
ATOM 777 N N . LYS A 1 97 ? 2.295 3.587 7.795 1.00 87.62 97 LYS A N 1
ATOM 778 C CA . LYS A 1 97 ? 3.498 3.232 8.556 1.00 87.62 97 LYS A CA 1
ATOM 779 C C . LYS A 1 97 ? 3.291 1.988 9.414 1.00 87.62 97 LYS A C 1
ATOM 781 O O . LYS A 1 97 ? 2.219 1.756 9.960 1.00 87.62 97 LYS A O 1
ATOM 786 N N . GLY A 1 98 ? 4.395 1.287 9.656 1.00 80.81 98 GLY A N 1
ATOM 787 C CA . GLY A 1 98 ? 4.474 0.173 10.598 1.00 80.81 98 GLY A CA 1
ATOM 788 C C . GLY A 1 98 ? 4.441 -1.191 9.919 1.00 80.81 98 GLY A C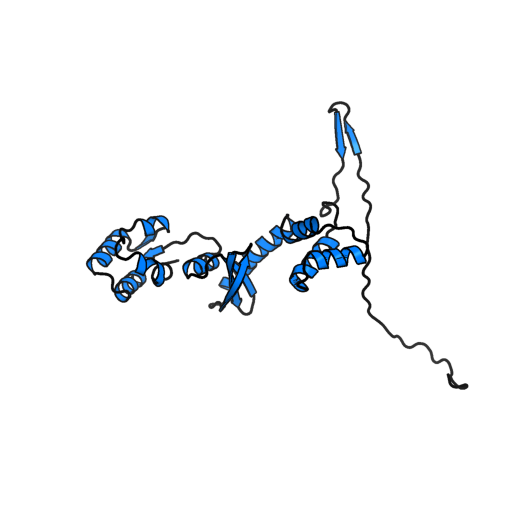 1
ATOM 789 O O . GLY A 1 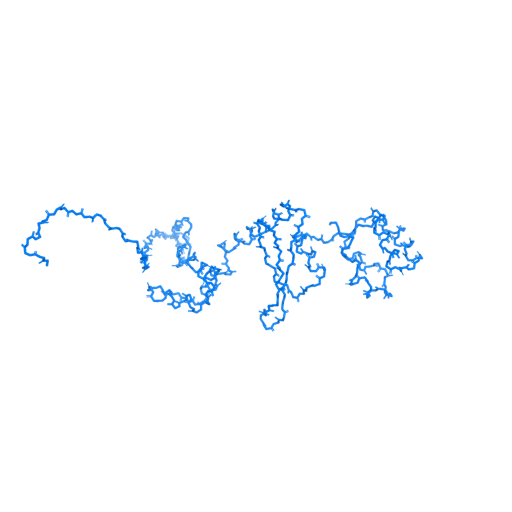98 ? 4.222 -1.300 8.716 1.00 80.81 98 GLY A O 1
ATOM 790 N N . GLU A 1 99 ? 4.662 -2.229 10.725 1.00 79.31 99 GLU A N 1
ATOM 791 C CA . GLU A 1 99 ? 4.691 -3.632 10.282 1.00 79.31 99 GLU A CA 1
ATOM 792 C C . GLU A 1 99 ? 3.398 -4.032 9.550 1.00 79.31 99 GLU A C 1
ATOM 794 O O . GLU A 1 99 ? 3.451 -4.746 8.553 1.00 79.31 99 GLU A O 1
ATOM 799 N N . ASP A 1 100 ? 2.254 -3.499 9.999 1.00 78.31 100 ASP A N 1
ATOM 800 C CA . ASP A 1 100 ? 0.932 -3.776 9.426 1.00 78.31 100 ASP A CA 1
ATOM 801 C C . ASP A 1 100 ? 0.791 -3.290 7.969 1.00 78.31 100 ASP A C 1
ATOM 803 O O . ASP A 1 100 ? -0.039 -3.816 7.238 1.00 78.31 100 ASP A O 1
ATOM 807 N N . VAL A 1 101 ? 1.569 -2.288 7.539 1.00 87.44 101 VAL A N 1
ATOM 808 C CA . VAL A 1 101 ? 1.554 -1.764 6.158 1.00 87.44 101 VAL A CA 1
ATOM 809 C C . VAL A 1 101 ? 2.640 -2.422 5.307 1.00 87.44 101 VAL A C 1
ATOM 811 O O . VAL A 1 101 ? 2.427 -2.686 4.124 1.00 87.44 101 VAL A O 1
ATOM 814 N N . GLU A 1 102 ? 3.785 -2.736 5.913 1.00 89.56 102 GLU A N 1
ATOM 815 C CA . GLU A 1 102 ? 4.919 -3.350 5.217 1.00 89.56 102 GLU A CA 1
ATOM 816 C C . GLU A 1 102 ? 4.559 -4.715 4.618 1.00 89.56 102 GLU A C 1
ATOM 818 O O . GLU A 1 102 ? 4.969 -5.029 3.501 1.00 89.56 102 GLU A O 1
ATOM 823 N N . ILE A 1 103 ? 3.714 -5.493 5.304 1.00 89.56 103 ILE A N 1
ATOM 824 C CA . ILE A 1 103 ? 3.219 -6.768 4.773 1.00 89.56 103 ILE A CA 1
ATOM 825 C C . ILE A 1 103 ? 2.470 -6.591 3.445 1.00 89.56 103 ILE A C 1
ATOM 827 O O . ILE A 1 103 ? 2.687 -7.371 2.523 1.00 89.56 103 ILE A O 1
ATOM 831 N N . PHE A 1 104 ? 1.674 -5.527 3.291 1.00 90.19 104 PHE A N 1
ATOM 832 C CA . PHE A 1 104 ? 0.977 -5.236 2.035 1.00 90.19 104 PHE A CA 1
ATOM 833 C C . PHE A 1 104 ? 1.929 -4.736 0.946 1.00 90.19 104 PHE A C 1
ATOM 835 O O . PHE A 1 104 ? 1.690 -4.968 -0.239 1.00 90.19 104 PHE A O 1
ATOM 842 N N . HIS A 1 105 ? 3.013 -4.043 1.308 1.00 90.38 105 HIS A N 1
ATOM 843 C CA . HIS A 1 105 ? 4.057 -3.683 0.347 1.00 90.38 105 HIS A CA 1
ATOM 844 C C . HIS A 1 105 ? 4.770 -4.922 -0.189 1.00 90.38 105 HIS A C 1
ATOM 846 O O . HIS A 1 105 ? 4.937 -5.043 -1.405 1.00 90.38 105 HIS A O 1
ATOM 852 N N . GLN A 1 106 ? 5.115 -5.857 0.694 1.00 92.62 106 GLN A N 1
ATOM 853 C CA . GLN A 1 106 ? 5.706 -7.131 0.309 1.00 92.62 106 GLN A CA 1
ATOM 854 C C . GLN A 1 106 ? 4.739 -7.958 -0.553 1.00 92.62 106 GLN A C 1
ATOM 856 O O . GLN A 1 106 ? 5.104 -8.382 -1.649 1.00 92.62 106 GLN A O 1
ATOM 861 N N . GLU A 1 107 ? 3.484 -8.096 -0.122 1.00 93.81 107 GLU A N 1
ATOM 862 C CA . GLU A 1 107 ? 2.438 -8.798 -0.871 1.00 93.81 107 GLU A CA 1
ATOM 863 C C . GLU A 1 107 ? 2.225 -8.173 -2.257 1.00 93.81 107 GLU A C 1
ATOM 865 O O . GLU A 1 107 ? 2.169 -8.882 -3.259 1.00 93.81 107 GLU A O 1
ATOM 870 N N . LYS A 1 108 ? 2.202 -6.836 -2.362 1.00 93.31 108 LYS A N 1
ATOM 871 C CA . LYS A 1 108 ? 2.129 -6.137 -3.653 1.00 93.31 108 LYS A CA 1
ATOM 872 C C . LYS A 1 108 ? 3.287 -6.528 -4.575 1.00 93.31 108 LYS A C 1
ATOM 874 O O . LYS A 1 108 ? 3.057 -6.727 -5.768 1.00 93.31 108 LYS A O 1
ATOM 879 N N . VAL A 1 109 ? 4.518 -6.594 -4.062 1.00 92.75 109 VAL A N 1
ATOM 880 C CA . VAL A 1 109 ? 5.696 -6.986 -4.857 1.00 92.75 109 VAL A CA 1
ATOM 881 C C . VAL A 1 109 ? 5.564 -8.429 -5.342 1.00 92.75 109 VAL A C 1
ATOM 883 O O . VAL A 1 109 ? 5.847 -8.711 -6.506 1.00 92.75 109 VAL A O 1
ATOM 886 N N . GLU A 1 110 ? 5.112 -9.333 -4.479 1.00 94.50 110 GLU A N 1
ATOM 887 C CA . GLU A 1 110 ? 4.930 -10.749 -4.806 1.00 94.50 110 GLU A CA 1
ATOM 888 C C . GLU A 1 110 ? 3.815 -10.964 -5.832 1.00 94.50 110 GLU A C 1
ATOM 890 O O . GLU A 1 110 ? 4.044 -11.623 -6.848 1.00 94.50 110 GLU A O 1
ATOM 895 N N . ILE A 1 111 ? 2.653 -10.330 -5.633 1.00 95.19 111 ILE A N 1
ATOM 896 C CA . ILE A 1 111 ? 1.538 -10.334 -6.589 1.00 95.19 111 ILE A CA 1
ATOM 897 C C . ILE A 1 111 ? 1.999 -9.794 -7.936 1.00 95.19 111 ILE A C 1
ATOM 899 O O . ILE A 1 111 ? 1.680 -10.375 -8.969 1.00 95.19 111 ILE A O 1
ATOM 903 N N . PHE A 1 112 ? 2.758 -8.698 -7.948 1.00 95.31 112 PHE A N 1
ATOM 904 C CA . PHE A 1 112 ? 3.220 -8.107 -9.195 1.00 95.31 112 PHE A CA 1
ATOM 905 C C . PHE A 1 112 ? 4.171 -9.039 -9.955 1.00 95.31 112 PHE A C 1
ATOM 907 O O . PHE A 1 112 ? 3.967 -9.272 -11.144 1.00 95.31 112 PHE A O 1
ATOM 914 N N . LYS A 1 113 ? 5.154 -9.640 -9.273 1.00 93.75 113 LYS A N 1
ATOM 915 C CA . LYS A 1 113 ? 6.075 -10.616 -9.881 1.00 93.75 113 LYS A CA 1
ATOM 916 C C . LYS A 1 113 ? 5.337 -11.842 -10.419 1.00 93.75 113 LYS A C 1
ATOM 918 O O . LYS A 1 113 ? 5.584 -12.253 -11.551 1.00 93.75 113 LYS A O 1
ATOM 923 N N . ALA A 1 114 ? 4.417 -12.402 -9.635 1.00 95.19 114 ALA A N 1
ATOM 924 C CA . ALA A 1 114 ? 3.592 -13.529 -10.062 1.00 95.19 114 ALA A CA 1
ATOM 925 C C . ALA A 1 114 ? 2.672 -13.151 -11.238 1.00 95.19 114 ALA A C 1
ATOM 927 O O . ALA A 1 114 ? 2.482 -13.934 -12.166 1.00 95.19 114 ALA A O 1
ATOM 928 N N . GLY A 1 115 ? 2.140 -11.930 -11.229 1.00 94.94 115 GLY A N 1
ATOM 929 C CA . GLY A 1 115 ? 1.298 -11.379 -12.282 1.00 94.94 115 GLY A CA 1
ATOM 930 C C . GLY A 1 115 ? 2.033 -11.155 -13.606 1.00 94.94 115 GLY A C 1
ATOM 931 O O . GLY A 1 115 ? 1.474 -11.426 -14.670 1.00 94.94 115 GLY A O 1
ATOM 932 N N . LEU A 1 116 ? 3.298 -10.729 -13.566 1.00 94.31 116 LEU A N 1
ATOM 933 C CA . LEU A 1 116 ? 4.105 -10.549 -14.776 1.00 94.31 116 LEU A CA 1
ATOM 934 C C . LEU A 1 116 ? 4.318 -11.859 -15.541 1.00 94.31 116 LEU A C 1
ATOM 936 O O . LEU A 1 116 ? 4.313 -11.849 -16.769 1.00 94.31 116 LEU A O 1
ATOM 940 N N . VAL A 1 117 ? 4.464 -12.981 -14.830 1.00 94.31 117 VAL A N 1
ATOM 941 C CA . VAL A 1 117 ? 4.670 -14.305 -15.442 1.00 94.31 117 VAL A CA 1
ATOM 942 C C . VAL A 1 117 ? 3.369 -15.054 -15.737 1.00 94.31 117 VAL A C 1
ATOM 944 O O . VAL A 1 117 ? 3.403 -16.092 -16.395 1.00 94.31 117 VAL A O 1
ATOM 947 N N . SER A 1 118 ? 2.218 -14.563 -15.263 1.00 96.06 118 SER A N 1
ATOM 948 C CA . SER A 1 118 ? 0.943 -15.283 -15.391 1.00 96.06 118 SER A CA 1
ATOM 949 C C . SER A 1 118 ? 0.359 -15.252 -16.804 1.00 96.06 118 SER A C 1
ATOM 951 O O . SER A 1 118 ? -0.479 -16.088 -17.141 1.00 96.06 118 SER A O 1
ATOM 953 N N . THR A 1 119 ? 0.792 -14.310 -17.645 1.00 95.31 119 THR A N 1
ATOM 954 C CA . THR A 1 119 ? 0.348 -14.180 -19.039 1.00 95.31 119 THR A CA 1
ATOM 955 C C . THR A 1 119 ? 1.486 -13.666 -19.933 1.00 95.31 119 THR A C 1
ATOM 957 O O . THR A 1 119 ? 2.389 -12.987 -19.448 1.00 95.31 119 THR A O 1
ATOM 960 N N . PRO A 1 120 ? 1.464 -13.956 -21.251 1.00 94.12 120 PRO A N 1
ATOM 961 C CA . PRO A 1 120 ? 2.495 -13.492 -22.188 1.00 94.12 120 PRO A CA 1
ATOM 962 C C . PRO A 1 120 ? 2.332 -12.018 -22.594 1.00 94.12 120 PRO A C 1
ATOM 964 O O . PRO A 1 120 ? 3.079 -11.520 -23.432 1.00 94.12 120 PRO A O 1
ATOM 967 N N . TYR A 1 121 ? 1.327 -11.328 -22.057 1.00 93.81 121 TYR A N 1
ATOM 968 C CA . TYR A 1 121 ? 1.023 -9.936 -22.352 1.00 93.81 121 TYR A CA 1
ATOM 969 C C . TYR A 1 121 ? 0.670 -9.216 -21.058 1.00 93.81 121 TYR A C 1
ATOM 971 O O . TYR A 1 121 ? 0.162 -9.819 -20.125 1.00 93.81 121 TYR A O 1
ATOM 979 N N . GLN A 1 122 ? 0.885 -7.910 -21.016 1.00 94.19 122 GLN A N 1
ATOM 980 C CA . GLN A 1 122 ? 0.415 -7.073 -19.920 1.00 94.19 122 GLN A CA 1
ATOM 981 C C . GLN A 1 122 ? -0.310 -5.878 -20.524 1.00 94.19 122 GLN A C 1
ATOM 983 O O . GLN A 1 122 ? 0.123 -5.341 -21.547 1.00 94.19 122 GLN A O 1
ATOM 988 N N . GLN A 1 123 ? -1.419 -5.468 -19.917 1.00 95.50 123 GLN A N 1
ATOM 989 C CA . GLN A 1 123 ? -2.069 -4.215 -20.264 1.00 95.50 123 GLN A CA 1
ATOM 990 C C . GLN A 1 123 ? -1.475 -3.106 -19.403 1.00 95.50 123 GLN A C 1
ATOM 992 O O . GLN A 1 123 ? -1.317 -3.265 -18.193 1.00 95.50 123 GLN A O 1
ATOM 997 N N . ILE A 1 124 ? -1.153 -1.984 -20.044 1.00 93.69 124 ILE A N 1
ATOM 998 C CA . ILE A 1 124 ? -0.652 -0.789 -19.375 1.00 93.69 124 ILE A CA 1
ATOM 999 C C . ILE A 1 124 ? -1.593 0.368 -19.693 1.00 93.69 124 ILE A C 1
ATOM 1001 O O . ILE A 1 124 ? -1.885 0.631 -20.858 1.00 93.69 124 ILE A O 1
ATOM 1005 N N . ASP A 1 125 ? -2.045 1.056 -18.654 1.00 94.75 125 ASP A N 1
ATOM 1006 C CA . ASP A 1 125 ? -2.791 2.310 -18.738 1.00 94.75 125 ASP A CA 1
ATOM 1007 C C . ASP A 1 125 ? -2.180 3.333 -17.768 1.00 94.75 125 ASP A C 1
ATOM 1009 O O . ASP A 1 125 ? -1.349 2.989 -16.925 1.00 94.75 125 ASP A O 1
ATOM 1013 N N . GLY A 1 126 ? -2.552 4.605 -17.875 1.00 93.88 126 GLY A N 1
ATOM 1014 C CA . GLY A 1 126 ? -2.012 5.638 -17.007 1.00 93.88 126 GLY A CA 1
ATOM 1015 C C . GLY A 1 126 ? -2.964 6.799 -16.778 1.00 93.88 126 GLY A C 1
ATOM 1016 O O . GLY A 1 126 ? -3.565 7.329 -17.709 1.00 93.88 126 GLY A O 1
ATOM 1017 N N . THR A 1 127 ? -3.032 7.266 -15.533 1.00 94.81 127 THR A N 1
ATOM 1018 C CA . THR A 1 127 ? -3.802 8.458 -15.159 1.00 94.81 127 THR A CA 1
ATOM 1019 C C . THR A 1 127 ? -2.932 9.494 -14.453 1.00 94.81 127 THR A C 1
ATOM 1021 O O . THR A 1 127 ? -1.878 9.188 -13.894 1.00 94.81 127 THR A O 1
ATOM 1024 N N . GLY A 1 128 ? -3.336 10.761 -14.518 1.00 95.19 128 GLY A N 1
ATOM 1025 C CA . GLY A 1 128 ? -2.654 11.844 -13.815 1.00 95.19 128 GLY A CA 1
ATOM 1026 C C . GLY A 1 128 ? -2.981 11.834 -12.323 1.00 95.19 128 GLY A C 1
ATOM 1027 O O . GLY A 1 128 ? -4.116 11.580 -11.930 1.00 95.19 128 GLY A O 1
ATOM 1028 N N . ALA A 1 129 ? -2.001 12.169 -11.490 1.00 93.81 129 ALA A N 1
ATOM 1029 C CA . ALA A 1 129 ? -2.191 12.395 -10.063 1.00 93.81 129 ALA A CA 1
ATOM 1030 C C . ALA A 1 129 ? -1.432 13.639 -9.599 1.00 93.81 129 ALA A C 1
ATOM 1032 O O . ALA A 1 129 ? -0.478 14.091 -10.230 1.00 93.81 129 ALA A O 1
ATOM 1033 N N . LYS A 1 130 ? -1.855 14.189 -8.461 1.00 95.81 130 LYS A N 1
ATOM 1034 C CA . LYS A 1 130 ? -1.127 15.237 -7.748 1.00 95.81 130 LYS A CA 1
ATOM 1035 C C . LYS A 1 130 ? -0.537 14.655 -6.475 1.00 95.81 130 LYS A C 1
ATOM 1037 O O . LYS A 1 130 ? -1.279 14.193 -5.613 1.00 95.81 130 LYS A O 1
ATOM 1042 N N . VAL A 1 131 ? 0.783 14.714 -6.332 1.00 93.88 131 VAL A N 1
ATOM 1043 C CA . VAL A 1 131 ? 1.477 14.306 -5.105 1.00 93.88 131 VAL A CA 1
ATOM 1044 C C . VAL A 1 131 ? 2.171 15.534 -4.543 1.00 93.88 131 VAL A C 1
ATOM 1046 O O . VAL A 1 131 ? 3.068 16.086 -5.169 1.00 93.88 131 VAL A O 1
ATOM 1049 N N . LYS A 1 132 ? 1.721 15.997 -3.370 1.00 92.94 132 LYS A N 1
ATOM 1050 C CA . LYS A 1 132 ? 2.239 17.216 -2.716 1.00 92.94 132 LYS A CA 1
ATOM 1051 C C . LYS A 1 132 ? 2.242 18.456 -3.634 1.00 92.94 132 LYS A C 1
ATOM 1053 O O . LYS A 1 132 ? 3.146 19.275 -3.565 1.00 92.94 132 LYS A O 1
ATOM 1058 N N . GLY A 1 133 ? 1.228 18.587 -4.494 1.00 93.81 133 GLY A N 1
ATOM 1059 C CA . GLY A 1 133 ? 1.089 19.700 -5.447 1.00 93.81 133 GLY A CA 1
ATOM 1060 C C . GLY A 1 133 ? 1.770 19.476 -6.802 1.00 93.81 133 GLY A C 1
ATOM 1061 O O . GLY A 1 133 ? 1.363 20.082 -7.799 1.00 93.81 133 GLY A O 1
ATOM 1062 N N . GLU A 1 134 ? 2.701 18.529 -6.883 1.00 96.50 134 GLU A N 1
ATOM 1063 C CA . GLU A 1 134 ? 3.439 18.207 -8.102 1.00 96.50 134 GLU A CA 1
ATOM 1064 C C . GLU A 1 134 ? 2.680 17.219 -8.991 1.00 96.50 134 GLU A C 1
ATOM 1066 O O . GLU A 1 134 ? 1.901 16.389 -8.512 1.00 96.50 134 GLU A O 1
ATOM 1071 N N . ASN A 1 135 ? 2.891 17.327 -10.305 1.00 95.88 135 ASN A N 1
ATOM 1072 C CA . ASN A 1 135 ? 2.300 16.411 -11.279 1.00 95.88 135 ASN A CA 1
ATOM 1073 C C . ASN A 1 135 ? 3.006 15.058 -11.223 1.00 95.88 135 ASN A C 1
ATOM 1075 O O . ASN A 1 135 ? 4.219 14.977 -11.384 1.00 95.88 135 ASN A O 1
ATOM 1079 N N . TYR A 1 136 ? 2.221 14.008 -11.030 1.00 97.31 136 TYR A N 1
ATOM 1080 C CA . TYR A 1 136 ? 2.646 12.618 -11.057 1.00 97.31 136 TYR A CA 1
ATOM 1081 C C . TYR A 1 136 ? 1.750 11.835 -12.017 1.00 97.31 136 TYR A C 1
ATOM 1083 O O . TYR A 1 136 ? 0.689 12.293 -12.453 1.00 97.31 136 TYR A O 1
ATOM 1091 N N . HIS A 1 137 ? 2.180 10.623 -12.329 1.00 95.50 137 HIS A N 1
ATOM 1092 C CA . HIS A 1 137 ? 1.488 9.686 -13.192 1.00 95.50 137 HIS A CA 1
ATOM 1093 C C . HIS A 1 137 ? 1.317 8.366 -12.452 1.00 95.50 137 HIS A C 1
ATOM 1095 O O . HIS A 1 137 ? 2.291 7.786 -11.977 1.00 95.50 137 HIS A O 1
ATOM 1101 N N . VAL A 1 138 ? 0.080 7.897 -12.347 1.00 96.31 138 VAL A N 1
ATOM 1102 C CA . VAL A 1 138 ? -0.233 6.562 -11.844 1.00 96.31 138 VAL A CA 1
ATOM 1103 C C . VAL A 1 138 ? -0.258 5.629 -13.040 1.00 96.31 138 VAL A C 1
ATOM 1105 O O . VAL A 1 138 ? -1.152 5.738 -13.874 1.00 96.31 138 VAL A O 1
ATOM 1108 N N . GLN A 1 139 ? 0.728 4.744 -13.122 1.00 95.81 139 GLN A N 1
ATOM 1109 C CA . GLN A 1 139 ? 0.783 3.658 -14.092 1.00 95.81 139 GLN A CA 1
ATOM 1110 C C . GLN A 1 139 ? -0.007 2.475 -13.555 1.00 95.81 139 GLN A C 1
ATOM 1112 O O . GLN A 1 139 ? 0.184 2.064 -12.408 1.00 95.81 139 GLN A O 1
ATOM 1117 N N . ILE A 1 140 ? -0.887 1.946 -14.387 1.00 95.81 140 ILE A N 1
ATOM 1118 C CA . ILE A 1 140 ? -1.726 0.792 -14.110 1.00 95.81 140 ILE A CA 1
ATOM 1119 C C . ILE A 1 140 ? -1.172 -0.341 -14.959 1.00 95.81 140 ILE A C 1
ATOM 1121 O O . ILE A 1 140 ? -1.131 -0.213 -16.179 1.00 95.81 140 ILE A O 1
ATOM 1125 N N . ILE A 1 141 ? -0.739 -1.426 -14.325 1.00 95.38 141 ILE A N 1
ATOM 1126 C CA . ILE A 1 141 ? -0.332 -2.646 -15.024 1.00 95.38 141 ILE A CA 1
ATOM 1127 C C . ILE A 1 141 ? -1.266 -3.759 -14.585 1.00 95.38 141 ILE A C 1
ATOM 1129 O O . ILE A 1 141 ? -1.415 -4.011 -13.387 1.00 95.38 141 ILE A O 1
ATOM 1133 N N . CYS A 1 142 ? -1.922 -4.399 -15.544 1.00 96.62 142 CYS A N 1
ATOM 1134 C CA . CYS A 1 142 ? -2.925 -5.403 -15.243 1.00 96.62 142 CYS A CA 1
ATOM 1135 C C . CYS A 1 142 ? -3.027 -6.497 -16.301 1.00 96.62 142 CYS A C 1
ATOM 1137 O O . CYS A 1 142 ? -2.618 -6.355 -17.455 1.00 96.62 142 CYS A O 1
ATOM 1139 N N . ASN A 1 143 ? -3.634 -7.594 -15.867 1.00 96.06 143 ASN A N 1
ATOM 1140 C CA . ASN A 1 143 ? -4.127 -8.678 -16.701 1.00 96.06 143 ASN A CA 1
ATOM 1141 C C . ASN A 1 143 ? -5.344 -9.320 -15.990 1.00 96.06 143 ASN A C 1
ATOM 1143 O O . ASN A 1 143 ? -5.755 -8.819 -14.940 1.00 96.06 143 ASN A O 1
ATOM 1147 N N . PRO A 1 144 ? -5.954 -10.403 -16.507 1.00 96.75 144 PRO A N 1
ATOM 1148 C CA . PRO A 1 144 ? -7.135 -11.009 -15.881 1.00 96.75 144 PRO A CA 1
ATOM 1149 C C . PRO A 1 144 ? -6.972 -11.442 -14.413 1.00 96.75 144 PRO A C 1
ATOM 1151 O O . PRO A 1 144 ? -7.975 -11.677 -13.744 1.00 96.75 144 PRO A O 1
ATOM 1154 N N . TYR A 1 145 ? -5.739 -11.565 -13.912 1.00 95.94 145 TYR A N 1
ATOM 1155 C CA . TYR A 1 145 ? -5.438 -12.075 -12.574 1.00 95.94 145 TYR A CA 1
ATOM 1156 C C . TYR A 1 145 ? -5.024 -10.997 -11.570 1.00 95.94 145 TYR A C 1
ATOM 1158 O O . TYR A 1 145 ? -5.054 -11.263 -10.370 1.00 95.94 145 TYR A O 1
ATOM 1166 N N . TYR A 1 146 ? -4.619 -9.802 -12.015 1.00 95.12 146 TYR A N 1
ATOM 1167 C CA . TYR A 1 146 ? -4.172 -8.755 -11.097 1.00 95.12 146 TYR A CA 1
ATOM 1168 C C . TYR A 1 146 ? -4.277 -7.342 -11.678 1.00 95.12 146 TYR A C 1
ATOM 1170 O O . TYR A 1 146 ? -4.369 -7.126 -12.886 1.00 95.12 146 TYR A O 1
ATOM 1178 N N . SER A 1 147 ? -4.219 -6.353 -10.789 1.00 95.19 147 SER A N 1
ATOM 1179 C CA . SER A 1 147 ? -4.009 -4.949 -11.141 1.00 95.19 147 SER A CA 1
ATOM 1180 C C . SER A 1 147 ? -3.082 -4.308 -10.121 1.00 95.19 147 SER A C 1
ATOM 1182 O O . SER A 1 147 ? -3.360 -4.334 -8.922 1.00 95.19 147 SER A O 1
ATOM 1184 N N . THR A 1 148 ? -1.975 -3.733 -10.584 1.00 95.38 148 THR A N 1
ATOM 1185 C CA . THR A 1 148 ? -1.054 -2.968 -9.744 1.00 95.38 148 THR A CA 1
ATOM 1186 C C . THR A 1 148 ? -0.946 -1.527 -10.210 1.00 95.38 148 THR A C 1
ATOM 1188 O O . THR A 1 148 ? -1.086 -1.202 -11.388 1.00 95.38 148 THR A O 1
ATOM 1191 N N . PHE A 1 149 ? -0.690 -0.653 -9.239 1.00 94.56 149 PHE A N 1
ATOM 1192 C CA . PHE A 1 149 ? -0.626 0.788 -9.429 1.00 94.56 149 PHE A CA 1
ATOM 1193 C C . PHE A 1 149 ? 0.738 1.310 -8.978 1.00 94.56 149 PHE A C 1
ATOM 1195 O O . PHE A 1 149 ? 1.199 0.998 -7.870 1.00 94.56 149 PHE A O 1
ATOM 1202 N N . PHE A 1 150 ? 1.376 2.129 -9.811 1.00 94.88 150 PHE A N 1
ATOM 1203 C CA . PHE A 1 150 ? 2.673 2.746 -9.537 1.00 94.88 150 PHE A CA 1
ATOM 1204 C C . PHE A 1 150 ? 2.606 4.246 -9.780 1.00 94.88 150 PHE A C 1
ATOM 1206 O O . PHE A 1 150 ? 2.407 4.693 -10.904 1.00 94.88 150 PHE A O 1
ATOM 1213 N N . THR A 1 151 ? 2.790 5.030 -8.724 1.00 95.00 151 THR A N 1
ATOM 1214 C CA . THR A 1 151 ? 2.779 6.492 -8.812 1.00 95.00 151 THR A CA 1
ATOM 1215 C C . THR A 1 151 ? 4.200 6.998 -9.015 1.00 95.00 151 THR A C 1
ATOM 1217 O O . THR A 1 151 ? 5.022 6.917 -8.105 1.00 95.00 151 THR A O 1
ATOM 1220 N N . LEU A 1 152 ? 4.484 7.528 -10.201 1.00 94.44 152 LEU A N 1
ATOM 1221 C CA . LEU A 1 152 ? 5.807 7.981 -10.622 1.00 94.44 152 LEU A CA 1
ATOM 1222 C C . LEU A 1 152 ? 5.780 9.458 -11.035 1.00 94.44 152 LEU A C 1
ATOM 1224 O O . LEU A 1 152 ? 4.753 9.941 -11.513 1.00 94.44 152 LEU A O 1
ATOM 1228 N N . PRO A 1 153 ? 6.893 10.196 -10.891 1.00 93.81 153 PRO A N 1
ATOM 1229 C CA . PRO A 1 153 ? 6.978 11.579 -11.364 1.00 93.81 153 PRO A CA 1
ATOM 1230 C C . PRO A 1 153 ? 6.947 11.676 -12.899 1.00 93.81 153 PRO A C 1
ATOM 1232 O O . PRO A 1 153 ? 6.620 12.724 -13.454 1.00 93.81 153 PRO A O 1
ATOM 1235 N N . HIS A 1 154 ? 7.281 10.591 -13.601 1.00 89.75 154 HIS A N 1
ATOM 1236 C CA . HIS A 1 154 ? 7.391 10.550 -15.055 1.00 89.75 154 HIS A CA 1
ATOM 1237 C C . HIS A 1 154 ? 6.636 9.350 -15.641 1.00 89.75 154 HIS A C 1
ATOM 1239 O O . HIS A 1 154 ? 6.370 8.362 -14.958 1.00 89.75 154 HIS A O 1
ATOM 1245 N N . LYS A 1 155 ? 6.252 9.466 -16.917 1.00 88.50 155 LYS A N 1
ATOM 1246 C CA . LYS A 1 155 ? 5.558 8.422 -17.695 1.00 88.50 155 LYS A CA 1
ATOM 1247 C C . LYS A 1 155 ? 6.340 7.980 -18.934 1.00 88.50 155 LYS A C 1
ATOM 1249 O O . LYS A 1 155 ? 5.756 7.524 -19.912 1.00 88.50 155 LYS A O 1
ATOM 1254 N N . ASP A 1 156 ? 7.642 8.236 -18.941 1.00 87.12 156 ASP A N 1
ATOM 1255 C CA . ASP A 1 156 ? 8.510 7.869 -20.051 1.00 87.12 156 ASP A CA 1
ATOM 1256 C C . ASP A 1 156 ? 8.784 6.357 -20.069 1.00 87.12 156 ASP A C 1
ATOM 1258 O O . ASP A 1 156 ? 8.527 5.633 -19.106 1.00 87.12 156 ASP A O 1
ATOM 1262 N N . ARG A 1 157 ? 9.311 5.875 -21.195 1.00 84.75 157 ARG A N 1
ATOM 1263 C CA . ARG A 1 157 ? 9.522 4.445 -21.439 1.00 84.75 157 ARG A CA 1
ATOM 1264 C C . ARG A 1 157 ? 10.473 3.804 -20.422 1.00 84.75 157 ARG A C 1
ATOM 1266 O O . ARG A 1 157 ? 10.255 2.659 -20.042 1.00 84.75 157 ARG A O 1
ATOM 1273 N N . LEU A 1 158 ? 11.482 4.538 -19.953 1.00 86.88 158 LEU A N 1
ATOM 1274 C CA . LEU A 1 158 ? 12.447 4.041 -18.974 1.00 86.88 158 LEU A CA 1
ATOM 1275 C C . LEU A 1 158 ? 11.826 3.893 -17.584 1.00 86.88 158 LEU A C 1
ATOM 1277 O O . LEU A 1 158 ? 12.126 2.927 -16.884 1.00 86.88 158 LEU A O 1
ATOM 1281 N N . SER A 1 159 ? 10.918 4.798 -17.219 1.00 88.94 159 SER A N 1
ATOM 1282 C CA . SER A 1 159 ? 10.110 4.672 -16.004 1.00 88.94 159 SER A CA 1
ATOM 1283 C C . SER A 1 159 ? 9.225 3.416 -16.030 1.00 88.94 159 SER A C 1
ATOM 1285 O O . SER A 1 159 ? 9.095 2.737 -15.017 1.00 88.94 159 SER A O 1
ATOM 1287 N N . ILE A 1 160 ? 8.634 3.069 -17.182 1.00 90.12 160 ILE A N 1
ATOM 1288 C CA . ILE A 1 160 ? 7.831 1.838 -17.326 1.00 90.12 160 ILE A CA 1
ATOM 1289 C C . ILE A 1 160 ? 8.698 0.584 -17.208 1.00 90.12 160 ILE A C 1
ATOM 1291 O O . ILE A 1 160 ? 8.301 -0.379 -16.556 1.00 90.12 160 ILE A O 1
ATOM 1295 N N . LEU A 1 161 ? 9.889 0.595 -17.802 1.00 89.94 161 LEU A N 1
ATOM 1296 C CA . LEU A 1 161 ? 10.819 -0.527 -17.697 1.00 89.94 161 LEU A CA 1
ATOM 1297 C C . LEU A 1 161 ? 11.281 -0.770 -16.266 1.00 89.94 161 LEU A C 1
ATOM 1299 O O . LEU A 1 161 ? 11.311 -1.920 -15.852 1.00 89.94 161 LEU A O 1
ATOM 1303 N N . ASP A 1 162 ? 11.549 0.279 -15.487 1.00 90.50 162 ASP A N 1
ATOM 1304 C CA . ASP A 1 162 ? 11.893 0.124 -14.065 1.00 90.50 162 ASP A CA 1
ATOM 1305 C C . ASP A 1 162 ? 10.799 -0.592 -13.278 1.00 90.50 162 ASP A C 1
ATOM 1307 O O . ASP A 1 162 ? 11.093 -1.405 -12.398 1.00 90.50 162 ASP A O 1
ATOM 1311 N N . ILE A 1 163 ? 9.532 -0.306 -13.607 1.00 92.69 163 ILE A N 1
ATOM 1312 C CA . ILE A 1 163 ? 8.409 -1.032 -13.025 1.00 92.69 163 ILE A CA 1
ATOM 1313 C C . ILE A 1 163 ? 8.508 -2.507 -13.415 1.00 92.69 163 ILE A C 1
ATOM 1315 O O . ILE A 1 163 ? 8.508 -3.358 -12.532 1.00 92.69 163 ILE A O 1
ATOM 1319 N N . LEU A 1 164 ? 8.601 -2.816 -14.712 1.00 91.62 164 LEU A N 1
ATOM 1320 C CA . LEU A 1 164 ? 8.611 -4.196 -15.217 1.00 91.62 164 LEU A CA 1
ATOM 1321 C C . LEU A 1 164 ? 9.813 -5.009 -14.708 1.00 91.62 164 LEU A C 1
ATOM 1323 O O . LEU A 1 164 ? 9.672 -6.198 -14.432 1.00 91.62 164 LEU A O 1
ATOM 1327 N N . LEU A 1 165 ? 10.957 -4.362 -14.483 1.00 90.31 165 LEU A N 1
ATOM 1328 C CA . LEU A 1 165 ? 12.155 -4.959 -13.888 1.00 90.31 165 LEU A CA 1
ATOM 1329 C C . LEU A 1 165 ? 12.022 -5.219 -12.378 1.00 90.31 165 LEU A C 1
ATOM 1331 O O . LEU A 1 165 ? 12.935 -5.763 -11.761 1.00 90.31 165 LEU A O 1
ATOM 1335 N N . CYS A 1 166 ? 10.900 -4.850 -11.753 1.00 87.69 166 CYS A N 1
ATOM 1336 C CA . CYS A 1 166 ? 10.637 -5.066 -10.328 1.00 87.69 166 CYS A CA 1
ATOM 1337 C C . CYS A 1 166 ? 11.741 -4.510 -9.407 1.00 87.69 166 CYS A C 1
ATOM 1339 O O . CYS A 1 166 ? 12.034 -5.101 -8.364 1.00 87.69 166 CYS A O 1
ATOM 1341 N N . GLY A 1 167 ? 12.367 -3.394 -9.794 1.00 80.44 167 GLY A N 1
ATOM 1342 C CA . GLY A 1 167 ? 13.476 -2.784 -9.055 1.00 80.44 167 GLY A CA 1
ATOM 1343 C C . GLY A 1 167 ? 14.854 -3.408 -9.308 1.00 80.44 167 GLY A C 1
ATOM 1344 O O . GLY A 1 167 ? 15.820 -3.000 -8.664 1.00 80.44 167 GLY A O 1
ATOM 1345 N N . ALA A 1 168 ? 14.972 -4.367 -10.231 1.00 86.62 168 ALA A N 1
ATOM 1346 C CA . ALA A 1 168 ? 16.272 -4.798 -10.730 1.00 86.62 168 ALA A CA 1
ATOM 1347 C C . ALA A 1 168 ? 16.943 -3.657 -11.523 1.00 86.62 168 ALA A C 1
ATOM 1349 O O . ALA A 1 168 ? 16.252 -2.875 -12.184 1.00 86.62 168 ALA A O 1
ATOM 1350 N N . PRO A 1 169 ? 18.280 -3.533 -11.460 1.00 88.00 169 PRO A N 1
ATOM 1351 C CA . PRO A 1 169 ? 18.993 -2.552 -12.264 1.00 88.00 169 PRO A CA 1
ATOM 1352 C C . PRO A 1 169 ? 18.820 -2.866 -13.751 1.00 88.00 169 PRO A C 1
ATOM 1354 O O . PRO A 1 169 ? 18.826 -4.029 -14.151 1.00 88.00 169 PRO A O 1
ATOM 1357 N N . ARG A 1 170 ? 18.718 -1.823 -14.574 1.00 87.62 170 ARG A N 1
ATOM 1358 C CA . ARG A 1 170 ? 18.693 -1.975 -16.030 1.00 87.62 170 ARG A CA 1
ATOM 1359 C C . ARG A 1 170 ? 20.025 -2.527 -16.512 1.00 87.62 170 ARG A C 1
ATOM 1361 O O . ARG A 1 170 ? 21.086 -2.008 -16.156 1.00 87.62 170 ARG A O 1
ATOM 1368 N N . GLN A 1 171 ? 19.947 -3.549 -17.348 1.00 87.81 171 GLN A N 1
ATOM 1369 C CA . GLN A 1 171 ? 21.089 -4.145 -18.019 1.00 87.81 171 GLN A CA 1
ATOM 1370 C C . GLN A 1 171 ? 20.851 -4.102 -19.516 1.00 87.81 171 GLN A C 1
ATOM 1372 O O . GLN A 1 171 ? 19.735 -4.326 -19.970 1.00 87.81 171 GLN A O 1
ATOM 1377 N N . TYR A 1 172 ? 21.902 -3.814 -20.272 1.00 85.31 172 TYR A N 1
ATOM 1378 C CA . TYR A 1 172 ? 21.820 -3.625 -21.711 1.00 85.31 172 TYR A CA 1
ATOM 1379 C C . TYR A 1 172 ? 22.703 -4.627 -22.424 1.00 85.31 172 TYR A C 1
ATOM 1381 O O . TYR A 1 172 ? 23.882 -4.747 -22.094 1.00 85.31 172 TYR A O 1
ATOM 1389 N N . PHE A 1 173 ? 22.151 -5.313 -23.421 1.00 87.06 173 PHE A N 1
ATOM 1390 C CA . PHE A 1 173 ? 22.878 -6.313 -24.191 1.00 87.06 173 PHE A CA 1
ATOM 1391 C C . PHE A 1 173 ? 22.875 -5.983 -25.678 1.00 87.06 173 PHE A C 1
ATOM 1393 O O . PHE A 1 173 ? 21.827 -5.884 -26.316 1.00 87.06 173 PHE A O 1
ATOM 1400 N N . PHE A 1 174 ? 24.073 -5.841 -26.237 1.00 84.56 174 PHE A N 1
ATOM 1401 C CA . PHE A 1 174 ? 24.273 -5.526 -27.647 1.00 84.56 174 PHE A CA 1
ATOM 1402 C C . PHE A 1 174 ? 24.484 -6.816 -28.449 1.00 84.56 174 PHE A C 1
ATOM 1404 O O . PHE A 1 174 ? 25.615 -7.253 -28.664 1.00 84.56 174 PHE A O 1
ATOM 1411 N N . ASN A 1 175 ? 23.380 -7.442 -28.857 1.00 87.31 175 ASN A N 1
ATOM 1412 C CA . ASN A 1 175 ? 23.348 -8.570 -29.795 1.00 87.31 175 ASN A CA 1
ATOM 1413 C C . ASN A 1 175 ? 23.093 -8.119 -31.244 1.00 87.31 175 ASN A C 1
ATOM 1415 O O . ASN A 1 175 ? 22.939 -6.934 -31.515 1.00 87.31 175 ASN A O 1
ATOM 1419 N N . GLU A 1 176 ? 23.002 -9.068 -32.174 1.00 91.00 176 GLU A N 1
ATOM 1420 C CA . GLU A 1 176 ? 22.699 -8.783 -33.587 1.00 91.00 176 GLU A CA 1
ATOM 1421 C C . GLU A 1 176 ? 21.431 -7.930 -33.757 1.00 91.00 176 GLU A C 1
ATOM 1423 O O . GLU A 1 176 ? 21.470 -6.896 -34.416 1.00 91.00 176 GLU A O 1
ATOM 1428 N N . THR A 1 177 ? 20.336 -8.274 -33.065 1.00 87.88 177 THR A N 1
ATOM 1429 C CA . THR A 1 177 ? 19.076 -7.508 -33.104 1.00 87.88 177 THR A CA 1
ATOM 1430 C C . THR A 1 177 ? 19.272 -6.051 -32.688 1.00 87.88 177 THR A C 1
ATOM 1432 O O . THR A 1 177 ? 18.691 -5.131 -33.260 1.00 87.88 177 THR A O 1
ATOM 1435 N N . ALA A 1 178 ? 20.101 -5.831 -31.675 1.00 85.69 178 ALA A N 1
ATOM 1436 C CA . ALA A 1 178 ? 20.485 -4.517 -31.204 1.00 85.69 178 ALA A CA 1
ATOM 1437 C C . ALA A 1 178 ? 21.217 -3.711 -32.301 1.00 85.69 178 ALA A C 1
ATOM 1439 O O . ALA A 1 178 ? 20.945 -2.521 -32.477 1.00 85.69 178 ALA A O 1
ATOM 1440 N N . PHE A 1 179 ? 22.086 -4.341 -33.092 1.00 86.25 179 PHE A N 1
ATOM 1441 C CA . PHE A 1 179 ? 22.752 -3.691 -34.225 1.00 86.25 179 PHE A CA 1
ATOM 1442 C C . PHE A 1 179 ? 21.833 -3.476 -35.433 1.00 86.25 179 PHE A C 1
ATOM 1444 O O . PHE A 1 179 ? 21.873 -2.391 -36.018 1.00 86.25 179 PHE A O 1
ATOM 1451 N N . ASP A 1 180 ? 20.918 -4.403 -35.720 1.00 88.25 180 ASP A N 1
ATOM 1452 C CA . ASP A 1 180 ? 19.868 -4.206 -36.730 1.00 88.25 180 ASP A CA 1
ATOM 1453 C C . ASP A 1 180 ? 19.015 -2.969 -36.407 1.00 88.25 180 ASP A C 1
ATOM 1455 O O . ASP A 1 180 ? 18.685 -2.156 -37.277 1.00 88.25 180 ASP A O 1
ATOM 1459 N N . LEU A 1 181 ? 18.686 -2.777 -35.125 1.00 84.00 181 LEU A N 1
ATOM 1460 C CA . LEU A 1 181 ? 17.995 -1.579 -34.661 1.00 84.00 181 LEU A CA 1
ATOM 1461 C C . LEU A 1 181 ? 18.848 -0.321 -34.865 1.00 84.00 181 LEU A C 1
ATOM 1463 O O . LEU A 1 181 ? 18.321 0.689 -35.335 1.00 84.00 181 LEU A O 1
ATOM 1467 N N . LEU A 1 182 ? 20.154 -0.362 -34.562 1.00 84.25 182 LEU A N 1
ATOM 1468 C CA . LEU A 1 182 ? 21.063 0.772 -34.789 1.00 84.25 182 LEU A CA 1
ATOM 1469 C C . LEU A 1 182 ? 21.053 1.233 -36.261 1.00 84.25 182 LEU A C 1
ATOM 1471 O O . LEU A 1 182 ? 21.002 2.442 -36.521 1.00 84.25 182 LEU A O 1
ATOM 1475 N N . ASP A 1 183 ? 21.002 0.288 -37.202 1.00 83.81 183 ASP A N 1
ATOM 1476 C CA . ASP A 1 183 ? 20.847 0.555 -38.636 1.00 83.81 183 ASP A CA 1
ATOM 1477 C C . ASP A 1 183 ? 19.470 1.156 -38.978 1.00 83.81 183 ASP A C 1
ATOM 1479 O O . ASP A 1 183 ? 19.387 2.176 -39.672 1.00 83.81 183 ASP A O 1
ATOM 1483 N N . ILE A 1 184 ? 18.374 0.594 -38.448 1.00 87.06 184 ILE A N 1
ATOM 1484 C CA . ILE A 1 184 ? 17.001 1.107 -38.649 1.00 87.06 184 ILE A CA 1
ATOM 1485 C C . ILE A 1 184 ? 16.876 2.559 -38.181 1.00 87.06 184 ILE A C 1
ATOM 1487 O O . ILE A 1 184 ? 16.225 3.393 -38.824 1.00 87.06 184 ILE A O 1
ATOM 1491 N N . PHE A 1 185 ? 17.523 2.885 -37.067 1.00 80.88 185 PHE A N 1
ATOM 1492 C CA . PHE A 1 185 ? 17.543 4.228 -36.510 1.00 80.88 185 PHE A CA 1
ATOM 1493 C C . PHE A 1 185 ? 18.541 5.174 -37.204 1.00 80.88 185 PHE A C 1
ATOM 1495 O O . PHE A 1 185 ? 18.622 6.348 -36.830 1.00 80.88 185 PHE A O 1
ATOM 1502 N N . ARG A 1 186 ? 19.208 4.707 -38.270 1.00 84.88 186 ARG A N 1
ATOM 1503 C CA . ARG A 1 186 ? 20.066 5.476 -39.184 1.00 84.88 186 ARG A CA 1
ATOM 1504 C C . ARG A 1 186 ? 21.287 6.101 -38.516 1.00 84.88 186 ARG A C 1
ATOM 1506 O O . ARG A 1 186 ? 21.655 7.236 -38.832 1.00 84.88 186 ARG A O 1
ATOM 1513 N N . LEU A 1 187 ? 21.925 5.376 -37.602 1.00 82.94 187 LEU A N 1
ATOM 1514 C CA . LEU A 1 187 ? 23.247 5.771 -37.124 1.00 82.94 187 LEU A CA 1
ATOM 1515 C C . LEU A 1 187 ? 24.278 5.630 -38.252 1.00 82.94 187 LEU A C 1
ATOM 1517 O O . LEU A 1 187 ? 24.128 4.833 -39.174 1.00 82.94 187 LEU A O 1
ATOM 1521 N N . SER A 1 188 ? 25.345 6.430 -38.201 1.00 85.00 188 SER A N 1
ATOM 1522 C CA . SER A 1 188 ? 26.415 6.320 -39.197 1.00 85.00 188 SER A CA 1
ATOM 1523 C C . SER A 1 188 ? 27.139 4.975 -39.068 1.00 85.00 188 SER A C 1
ATOM 1525 O O . SER A 1 188 ? 27.448 4.567 -37.949 1.00 85.00 188 SER A O 1
ATOM 1527 N N . ARG A 1 189 ? 27.503 4.345 -40.193 1.00 86.88 189 ARG A N 1
ATOM 1528 C CA . ARG A 1 189 ? 28.279 3.085 -40.229 1.00 86.88 189 ARG A CA 1
ATOM 1529 C C . ARG A 1 189 ? 29.503 3.115 -39.318 1.00 86.88 189 ARG A C 1
ATOM 1531 O O . ARG A 1 189 ? 29.654 2.247 -38.479 1.00 86.88 189 ARG A O 1
ATOM 1538 N N . LYS A 1 190 ? 30.284 4.199 -39.377 1.00 86.38 190 LYS A N 1
ATOM 1539 C CA . LYS A 1 190 ? 31.456 4.404 -38.513 1.00 86.38 190 LYS A CA 1
ATOM 1540 C C . LYS A 1 190 ? 31.136 4.253 -37.018 1.00 86.38 190 LYS A C 1
ATOM 1542 O O . LYS A 1 190 ? 31.952 3.739 -36.267 1.00 86.38 190 LYS A O 1
ATOM 1547 N N . MET A 1 191 ? 29.978 4.743 -36.583 1.00 81.06 191 MET A N 1
ATOM 1548 C CA . MET A 1 191 ? 29.552 4.671 -35.185 1.00 81.06 191 MET A CA 1
ATOM 1549 C C . MET A 1 191 ? 29.040 3.276 -34.825 1.00 81.06 191 MET A C 1
ATOM 1551 O O . MET A 1 191 ? 29.327 2.793 -33.737 1.00 81.06 191 MET A O 1
ATOM 1555 N N . ILE A 1 192 ? 28.316 2.630 -35.739 1.00 86.31 192 ILE A N 1
ATOM 1556 C CA . ILE A 1 192 ? 27.864 1.246 -35.574 1.00 86.31 192 ILE A CA 1
ATOM 1557 C C . ILE A 1 192 ? 29.076 0.322 -35.430 1.00 86.31 192 ILE A C 1
ATOM 1559 O O . ILE A 1 192 ? 29.127 -0.424 -34.462 1.00 86.31 192 ILE A O 1
ATOM 1563 N N . ASP A 1 193 ? 30.090 0.465 -36.288 1.00 88.38 193 ASP A N 1
ATOM 1564 C CA . ASP A 1 193 ? 31.341 -0.303 -36.223 1.00 88.38 193 ASP A CA 1
ATOM 1565 C C . ASP A 1 193 ? 32.070 -0.076 -34.881 1.00 88.38 193 ASP A C 1
ATOM 1567 O O . ASP A 1 193 ? 32.480 -1.023 -34.218 1.00 88.38 193 ASP A O 1
ATOM 1571 N N . GLN A 1 194 ? 32.158 1.177 -34.411 1.00 84.94 194 GLN A N 1
ATOM 1572 C CA . GLN A 1 194 ? 32.767 1.503 -33.111 1.00 84.94 194 GLN A CA 1
ATOM 1573 C C . GLN A 1 194 ? 32.020 0.884 -31.922 1.00 84.94 194 GLN A C 1
ATOM 1575 O O . GLN A 1 194 ? 32.647 0.396 -30.978 1.00 84.94 194 GLN A O 1
ATOM 1580 N N . ILE A 1 195 ? 30.686 0.928 -31.936 1.00 84.50 195 ILE A N 1
ATOM 1581 C CA . ILE A 1 195 ? 29.849 0.306 -30.902 1.00 84.50 195 ILE A CA 1
ATOM 1582 C C . ILE A 1 195 ? 29.981 -1.217 -30.986 1.00 84.50 195 ILE A C 1
ATOM 1584 O O . ILE A 1 195 ? 30.106 -1.869 -29.955 1.00 84.50 195 ILE A O 1
ATOM 1588 N N . HIS A 1 196 ? 30.019 -1.778 -32.192 1.00 87.94 196 HIS A N 1
ATOM 1589 C CA . HIS A 1 196 ? 30.179 -3.208 -32.419 1.00 87.94 196 HIS A CA 1
ATOM 1590 C C . HIS A 1 196 ? 31.502 -3.714 -31.840 1.00 87.94 196 HIS A C 1
ATOM 1592 O O . HIS A 1 196 ? 31.497 -4.571 -30.960 1.00 87.94 196 HIS A O 1
ATOM 1598 N N . ASP A 1 197 ? 32.625 -3.107 -32.221 1.00 87.62 197 ASP A N 1
ATOM 1599 C CA . ASP A 1 197 ? 33.956 -3.503 -31.746 1.00 87.62 197 ASP A CA 1
ATOM 1600 C C . ASP A 1 197 ? 34.108 -3.395 -30.219 1.00 87.62 197 ASP A C 1
ATOM 1602 O O . ASP A 1 197 ? 34.858 -4.150 -29.595 1.00 87.62 197 ASP A O 1
ATOM 1606 N N . SER A 1 198 ? 33.401 -2.449 -29.595 1.00 84.31 198 SER A N 1
ATOM 1607 C CA . SER A 1 198 ? 33.518 -2.188 -28.160 1.00 84.31 198 SER A CA 1
ATOM 1608 C C . SER A 1 198 ? 32.516 -2.958 -27.297 1.00 84.31 198 SER A C 1
ATOM 1610 O O . SER A 1 198 ? 32.880 -3.340 -26.179 1.00 84.31 198 SER A O 1
ATOM 1612 N N . LEU A 1 199 ? 31.295 -3.205 -27.778 1.00 86.06 199 LEU A N 1
ATOM 1613 C CA . LEU A 1 199 ? 30.157 -3.641 -26.958 1.00 86.06 199 LEU A CA 1
ATOM 1614 C C . LEU A 1 199 ? 29.444 -4.897 -27.459 1.00 86.06 199 LEU A C 1
ATOM 1616 O O . LEU A 1 199 ? 28.655 -5.453 -26.695 1.00 86.06 199 LEU A O 1
ATOM 1620 N N . PHE A 1 200 ? 29.713 -5.377 -28.678 1.00 89.00 200 PHE A N 1
ATOM 1621 C CA . PHE A 1 200 ? 29.058 -6.581 -29.187 1.00 89.00 200 PHE A CA 1
ATOM 1622 C C . PHE A 1 200 ? 29.240 -7.769 -28.229 1.00 89.00 200 PHE A C 1
ATOM 1624 O O . PHE A 1 200 ? 30.348 -8.071 -27.777 1.00 89.00 200 PHE A O 1
ATOM 1631 N N . GLY A 1 201 ? 28.129 -8.422 -27.886 1.00 87.31 201 GLY A N 1
ATOM 1632 C CA . GLY A 1 201 ? 28.099 -9.562 -26.972 1.00 87.31 201 GLY A CA 1
ATOM 1633 C C . GLY A 1 201 ? 28.383 -9.226 -25.502 1.00 87.31 201 GLY A C 1
ATOM 1634 O O . GLY A 1 201 ? 28.553 -10.147 -24.702 1.00 87.31 201 GLY A O 1
ATOM 1635 N N . LYS A 1 202 ? 28.435 -7.944 -25.113 1.00 86.12 202 LYS A N 1
ATOM 1636 C CA . LYS A 1 202 ? 28.635 -7.522 -23.718 1.00 86.12 202 LYS A CA 1
ATOM 1637 C C . LYS A 1 202 ? 27.327 -7.082 -23.073 1.00 86.12 202 LYS A C 1
ATOM 1639 O O . LYS A 1 202 ? 26.491 -6.443 -23.710 1.00 86.12 202 LYS A O 1
ATOM 1644 N N . ILE A 1 203 ? 27.193 -7.402 -21.787 1.00 86.88 203 ILE A N 1
ATOM 1645 C CA . ILE A 1 203 ? 26.186 -6.814 -20.903 1.00 86.88 203 ILE A CA 1
ATOM 1646 C C . ILE A 1 203 ? 26.826 -5.604 -20.231 1.00 86.88 203 ILE A C 1
ATOM 1648 O O . ILE A 1 203 ? 27.906 -5.731 -19.650 1.00 86.88 203 ILE A O 1
ATOM 1652 N N . ILE A 1 204 ? 26.168 -4.454 -20.313 1.00 86.19 204 ILE A N 1
ATOM 1653 C CA . ILE A 1 204 ? 26.610 -3.218 -19.669 1.00 86.19 204 ILE A CA 1
ATOM 1654 C C . ILE A 1 204 ? 25.503 -2.616 -18.810 1.00 86.19 204 ILE A C 1
ATOM 1656 O O . ILE A 1 204 ? 24.317 -2.869 -19.034 1.00 86.19 204 ILE A O 1
ATOM 1660 N N . ASP A 1 205 ? 25.897 -1.829 -17.814 1.00 85.38 205 ASP A N 1
ATOM 1661 C CA . ASP A 1 205 ? 24.969 -1.088 -16.963 1.00 85.38 205 ASP A CA 1
ATOM 1662 C C . ASP A 1 205 ? 24.654 0.317 -17.511 1.00 85.38 205 ASP A C 1
ATOM 1664 O O . ASP A 1 205 ? 25.215 0.786 -18.505 1.00 85.38 205 ASP A O 1
ATOM 1668 N N . GLU A 1 206 ? 23.721 0.995 -16.845 1.00 81.38 206 GLU A N 1
ATOM 1669 C CA . GLU A 1 206 ? 23.279 2.345 -17.198 1.00 81.38 206 GLU A CA 1
ATOM 1670 C C . GLU A 1 206 ? 24.432 3.370 -17.234 1.00 81.38 206 GLU A C 1
ATOM 1672 O O . GLU A 1 206 ? 24.473 4.219 -18.124 1.00 81.38 206 GLU A O 1
ATOM 1677 N N . ASN A 1 207 ? 25.390 3.302 -16.301 1.00 81.44 207 ASN A N 1
ATOM 1678 C CA . ASN A 1 207 ? 26.491 4.269 -16.235 1.00 81.44 207 ASN A CA 1
ATOM 1679 C C . ASN A 1 207 ? 27.434 4.088 -17.425 1.00 81.44 207 ASN A C 1
ATOM 1681 O O . ASN A 1 207 ? 27.775 5.054 -18.107 1.00 81.44 207 ASN A O 1
ATOM 1685 N N . GLN A 1 208 ? 27.771 2.833 -17.724 1.00 80.44 208 GLN A N 1
ATOM 1686 C CA . GLN A 1 208 ? 28.608 2.467 -18.864 1.00 80.44 208 GLN A CA 1
ATOM 1687 C C . GLN A 1 208 ? 27.979 2.887 -20.194 1.00 80.44 208 GLN A C 1
ATOM 1689 O O . GLN A 1 208 ? 28.688 3.269 -21.124 1.00 80.44 208 GLN A O 1
ATOM 1694 N N . ILE A 1 209 ? 26.647 2.874 -20.279 1.00 75.44 209 ILE A N 1
ATOM 1695 C CA . ILE A 1 209 ? 25.916 3.384 -21.437 1.00 75.44 209 ILE A CA 1
ATOM 1696 C C . ILE A 1 209 ? 26.111 4.892 -21.642 1.00 75.44 209 ILE A C 1
ATOM 1698 O O . ILE A 1 209 ? 26.234 5.350 -22.782 1.00 75.44 209 ILE A O 1
ATOM 1702 N N . PHE A 1 210 ? 26.118 5.682 -20.565 1.00 68.19 210 PHE A N 1
ATOM 1703 C CA . PHE A 1 210 ? 26.259 7.139 -20.651 1.00 68.19 210 PHE A CA 1
ATOM 1704 C C . PHE A 1 210 ? 27.690 7.588 -20.963 1.00 68.19 210 PHE A C 1
ATOM 1706 O O . PHE A 1 210 ? 27.875 8.700 -21.479 1.00 68.19 210 PHE A O 1
ATOM 1713 N N . ASP A 1 211 ? 28.662 6.714 -20.706 1.00 69.75 211 ASP A N 1
ATOM 1714 C CA . ASP A 1 211 ? 30.077 6.902 -21.021 1.00 69.75 211 ASP A CA 1
ATOM 1715 C C . ASP A 1 211 ? 30.416 6.605 -22.490 1.00 69.75 211 ASP A C 1
ATOM 1717 O O . ASP A 1 211 ? 31.489 6.989 -22.964 1.00 69.75 211 ASP A O 1
ATOM 1721 N N . ILE A 1 212 ? 29.500 5.993 -23.254 1.00 67.75 212 ILE A N 1
ATOM 1722 C CA . ILE A 1 212 ? 29.672 5.853 -24.703 1.00 67.75 212 ILE A CA 1
ATOM 1723 C C . ILE A 1 212 ? 29.676 7.274 -25.302 1.00 67.75 212 ILE A C 1
ATOM 1725 O O . ILE A 1 212 ? 28.733 8.045 -25.070 1.00 67.75 212 ILE A O 1
ATOM 1729 N N . PRO A 1 213 ? 30.709 7.670 -26.071 1.00 57.44 213 PRO A N 1
ATOM 1730 C CA . PRO A 1 213 ? 30.834 9.016 -26.624 1.00 57.44 213 PRO A CA 1
ATOM 1731 C C . PRO A 1 213 ? 29.801 9.257 -27.739 1.00 57.44 213 PRO A C 1
ATOM 1733 O O . PRO A 1 213 ? 30.103 9.228 -28.925 1.00 57.44 213 PRO A O 1
ATOM 1736 N N . ILE A 1 214 ? 28.551 9.515 -27.343 1.00 57.69 214 ILE A N 1
ATOM 1737 C CA . ILE A 1 214 ? 27.388 9.746 -28.215 1.00 57.69 214 ILE A CA 1
ATOM 1738 C C . ILE A 1 214 ? 26.937 11.218 -28.137 1.00 57.69 214 ILE A C 1
ATOM 1740 O O . ILE A 1 214 ? 25.754 11.545 -28.241 1.00 57.69 214 ILE A O 1
ATOM 1744 N N . SER A 1 215 ? 27.867 12.146 -27.900 1.00 47.12 215 SER A N 1
ATOM 1745 C CA . SER A 1 215 ? 27.561 13.562 -27.633 1.00 47.12 215 SER A CA 1
ATOM 1746 C C . SER A 1 215 ? 26.691 14.226 -28.715 1.00 47.12 215 SER A C 1
ATOM 1748 O O . SER A 1 215 ? 25.868 15.075 -28.371 1.00 47.12 215 SER A O 1
ATOM 1750 N N . GLU A 1 216 ? 26.773 13.787 -29.977 1.00 45.56 216 GLU A N 1
ATOM 1751 C CA . GLU A 1 216 ? 25.940 14.290 -31.084 1.00 45.56 216 GLU A CA 1
ATOM 1752 C C . GLU A 1 216 ? 24.514 13.708 -31.140 1.00 45.56 216 GLU A C 1
ATOM 1754 O O . GLU A 1 216 ? 23.603 14.375 -31.628 1.00 45.56 216 GLU A O 1
ATOM 1759 N N . TYR A 1 217 ? 24.266 12.515 -30.586 1.00 51.94 217 TYR A N 1
ATOM 1760 C CA . TYR A 1 217 ? 22.988 11.798 -30.741 1.00 51.94 217 TYR A CA 1
ATOM 1761 C C . TYR A 1 217 ? 22.255 11.519 -29.421 1.00 51.94 217 TYR A C 1
ATOM 1763 O O . TYR A 1 217 ? 21.229 10.836 -29.418 1.00 51.94 217 TYR A O 1
ATOM 1771 N N . ARG A 1 218 ? 22.687 12.122 -28.301 1.00 51.62 218 ARG A N 1
ATOM 1772 C CA . ARG A 1 218 ? 22.012 12.032 -26.984 1.00 51.62 218 ARG A CA 1
ATOM 1773 C C . ARG A 1 218 ? 20.498 12.301 -27.039 1.00 51.62 218 ARG A C 1
ATOM 1775 O O . ARG A 1 218 ? 19.753 11.735 -26.246 1.00 51.62 218 ARG A O 1
ATOM 1782 N N . LYS A 1 219 ? 20.014 13.119 -27.988 1.00 43.59 219 LYS A N 1
ATOM 1783 C CA . LYS A 1 219 ? 18.571 13.358 -28.213 1.00 43.59 219 LYS A CA 1
ATOM 1784 C C . LYS A 1 219 ? 17.832 12.176 -28.860 1.00 43.59 219 LYS A C 1
ATOM 1786 O O . LYS A 1 219 ? 16.665 11.971 -28.547 1.00 43.59 219 LYS A O 1
ATOM 1791 N N . LEU A 1 220 ? 18.492 11.410 -29.730 1.00 43.47 220 LEU A N 1
ATOM 1792 C CA . LEU A 1 220 ? 17.941 10.216 -30.387 1.00 43.47 220 LEU A CA 1
ATOM 1793 C C . LEU A 1 220 ? 17.931 9.006 -29.441 1.00 43.47 220 LEU A C 1
ATOM 1795 O O . LEU A 1 220 ? 16.953 8.262 -29.402 1.00 43.47 220 LEU A O 1
ATOM 1799 N N . PHE A 1 221 ? 18.960 8.878 -28.600 1.00 47.94 221 PHE A N 1
ATOM 1800 C CA . PHE A 1 221 ? 19.065 7.794 -27.624 1.00 47.94 221 PHE A CA 1
ATOM 1801 C C . PHE A 1 221 ? 18.024 7.891 -26.497 1.00 47.94 221 PHE A C 1
ATOM 1803 O O . PHE A 1 221 ? 17.370 6.899 -26.178 1.00 47.94 221 PHE A O 1
ATOM 1810 N N . ARG A 1 222 ? 17.767 9.101 -25.977 1.00 44.41 222 ARG A N 1
ATOM 1811 C CA . ARG A 1 222 ? 16.826 9.344 -24.862 1.00 44.41 222 ARG A CA 1
ATOM 1812 C C . ARG A 1 222 ? 15.354 9.033 -25.177 1.00 44.41 222 ARG A C 1
ATOM 1814 O O . ARG A 1 222 ? 14.570 8.883 -24.250 1.00 44.41 222 ARG A O 1
ATOM 1821 N N . PHE A 1 223 ? 14.975 8.970 -26.457 1.00 38.00 223 PHE A N 1
ATOM 1822 C CA . PHE A 1 223 ? 13.577 8.810 -26.886 1.00 38.00 223 PHE A CA 1
ATOM 1823 C C . PHE A 1 223 ? 13.272 7.501 -27.625 1.00 38.00 223 PHE A C 1
ATOM 1825 O O . PHE A 1 223 ? 12.097 7.160 -27.742 1.00 38.00 223 PHE A O 1
ATOM 1832 N N . ARG A 1 224 ? 14.278 6.777 -28.139 1.00 42.84 224 ARG A N 1
ATOM 1833 C CA . ARG A 1 224 ? 14.036 5.614 -29.015 1.00 42.84 224 ARG A CA 1
ATOM 1834 C C . ARG A 1 224 ? 14.819 4.343 -28.701 1.00 42.84 224 ARG A C 1
ATOM 1836 O O . ARG A 1 224 ? 14.336 3.298 -29.092 1.00 42.84 224 ARG A O 1
ATOM 1843 N N . PHE A 1 225 ? 15.955 4.402 -28.004 1.00 44.53 225 PHE A N 1
ATOM 1844 C CA . PHE A 1 225 ? 16.889 3.265 -27.976 1.00 44.53 225 PHE A CA 1
ATOM 1845 C C . PHE A 1 225 ? 16.959 2.487 -26.672 1.00 44.53 225 PHE A C 1
ATOM 1847 O O . PHE A 1 225 ? 17.005 1.269 -26.715 1.00 44.53 225 PHE A O 1
ATOM 1854 N N . TYR A 1 226 ? 16.959 3.140 -25.509 1.00 46.91 226 TYR A N 1
ATOM 1855 C CA . TYR A 1 226 ? 17.335 2.501 -24.231 1.00 46.91 226 TYR A CA 1
ATOM 1856 C C . TYR A 1 226 ? 16.372 1.433 -23.703 1.00 46.91 226 TYR A C 1
ATOM 1858 O O . TYR A 1 226 ? 16.382 1.087 -22.541 1.00 46.91 226 TYR A O 1
ATOM 1866 N N . SER A 1 227 ? 15.461 0.950 -24.518 1.00 45.81 227 SER A N 1
ATOM 1867 C CA . SER A 1 227 ? 14.330 0.153 -24.066 1.00 45.81 227 SER A CA 1
ATOM 1868 C C . SER A 1 227 ? 14.038 -1.029 -24.971 1.00 45.81 227 SER A C 1
ATOM 1870 O O . SER A 1 227 ? 13.221 -1.866 -24.615 1.00 45.81 227 SER A O 1
ATOM 1872 N N . ASP A 1 228 ? 14.741 -1.109 -26.101 1.00 44.81 228 ASP A N 1
ATOM 1873 C CA . ASP A 1 228 ? 14.757 -2.263 -27.001 1.00 44.81 228 ASP A CA 1
ATOM 1874 C C . ASP A 1 228 ? 15.984 -3.169 -26.766 1.00 44.81 228 ASP A C 1
ATOM 1876 O O . ASP A 1 228 ? 16.116 -4.207 -27.400 1.00 44.81 228 ASP A O 1
ATOM 1880 N N . PHE A 1 229 ? 16.884 -2.771 -25.858 1.00 44.88 229 PHE A N 1
ATOM 1881 C CA . PHE A 1 229 ? 18.179 -3.417 -25.587 1.00 44.88 229 PHE A CA 1
ATOM 1882 C C . PHE A 1 229 ? 18.276 -3.925 -24.144 1.00 44.88 229 PHE A C 1
ATOM 1884 O O . PHE A 1 229 ? 19.327 -4.422 -23.741 1.00 44.88 229 PHE A O 1
ATOM 1891 N N . ILE A 1 230 ? 17.211 -3.740 -23.358 1.00 49.12 230 ILE A N 1
ATOM 1892 C CA . ILE A 1 230 ? 17.164 -4.152 -21.958 1.00 49.12 230 ILE A CA 1
ATOM 1893 C C . ILE A 1 230 ? 16.771 -5.624 -21.885 1.00 49.12 230 ILE A C 1
ATOM 1895 O O . ILE A 1 230 ? 15.776 -6.017 -22.498 1.00 49.12 230 ILE A O 1
ATOM 1899 N N . ILE A 1 231 ? 17.560 -6.402 -21.140 1.00 47.97 231 ILE A N 1
ATOM 1900 C CA . ILE A 1 231 ? 17.257 -7.789 -20.760 1.00 47.97 231 ILE A CA 1
ATOM 1901 C C . ILE A 1 231 ? 16.700 -7.806 -19.341 1.00 47.97 231 ILE A C 1
ATOM 1903 O O . ILE A 1 231 ? 17.297 -7.124 -18.478 1.00 47.97 231 ILE A O 1
#

Sequence (231 aa):
MPADAEFKGHQEYVVQEIIIKTDNVKYLREVYWSYSEKKTYIADLPVGIKGEFGPGIKSMAMIQKHVCNMSEPKIEEFFQNVGIYISQSTISRILTKGEDVEIFHQEKVEIFKAGLVSTPYQQIDGTGAKVKGENYHVQIICNPYYSTFFTLPHKDRLSILDILLCGAPRQYFFNETAFDLLDIFRLSRKMIDQIHDSLFGKIIDENQIFDIPISEYRKLFRFRFYSDFII

pLDDT: mean 87.78, std 13.35, range [38.0, 98.12]

Foldseek 3Di:
DPPPDDDPDDDDDDDDDDDQADDDDDDDWDWDADPVVRDIDTHDDPPQDDDDDHPVLLVQLQCCCPVVVDDLVVSCVVCVVRPHHDDSVVSCCSNPHDPNVVVVVVVLLVQLVCQLPPDPDKDWDWDWDADPNAIWIWIWIDDPRDIDTDIGNDDALVVVVCVSCSNDFWKFAAEPVLLVVVVVLPDDPVLSVVCCVVGHGHIDGPVVVVPRPPVPCPVVCRHPRSNVGTD

Radius of gyration: 30.07 Å; chains: 1; bounding box: 96×42×84 Å

Organism: NCBI:txid890399

Secondary structure (DSSP, 8-state):
--TT--------------------------EEEETTTTEEEEPPPPTT--SSS-HHHHHHHHHHHHTS---HHHHHHHHHHTT----HHHHHHHHHSSHHHHHHHHHHHHHHHHHHHHSS--EEEEEEEEETTEEEEEEEEEETTEEEEEEES--SHHHHHHHHTTTPPPEEEB-HHHHHHHHHTT--HHHHHHHHHHHBT-EEEHHHHHTS--TTTHHHHHHHTTTSSB-